Protein AF-A0A968LHN8-F1 (afdb_monomer)

Mean predicted aligned error: 7.87 Å

Nearest PDB structures (foldseek):
  7phh-assembly1_C  TM=2.586E-01  e=9.444E-01  Homo sapiens
  1l7c-assembly1_A  TM=2.523E-01  e=1.642E+00  Mus musculus

Structure (mmCIF, N/CA/C/O backbone):
data_AF-A0A968LHN8-F1
#
_entry.id   AF-A0A968LHN8-F1
#
loop_
_atom_site.group_PDB
_atom_site.id
_atom_site.type_symbol
_atom_site.label_atom_id
_atom_site.label_alt_id
_atom_site.label_comp_id
_atom_site.label_asym_id
_atom_site.label_entity_id
_atom_site.label_seq_id
_atom_site.pdbx_PDB_ins_code
_atom_site.Cartn_x
_atom_site.Cartn_y
_atom_site.Cartn_z
_atom_site.occupancy
_atom_site.B_iso_or_equiv
_atom_site.auth_seq_id
_atom_site.auth_comp_id
_atom_site.auth_asym_id
_atom_site.auth_atom_id
_atom_site.pdbx_PDB_model_num
ATOM 1 N N . MET A 1 1 ? 0.616 9.324 31.277 1.00 45.66 1 MET A N 1
ATOM 2 C CA . MET A 1 1 ? 0.055 9.510 29.913 1.00 45.66 1 MET A CA 1
ATOM 3 C C . MET A 1 1 ? 1.062 9.245 28.764 1.00 45.66 1 MET A C 1
ATOM 5 O O . MET A 1 1 ? 0.820 9.691 27.648 1.00 45.66 1 MET A O 1
ATOM 9 N N . VAL A 1 2 ? 2.155 8.483 28.969 1.00 52.84 2 VAL A N 1
ATOM 10 C CA . VAL A 1 2 ? 3.301 8.443 28.018 1.00 52.84 2 VAL A CA 1
ATOM 11 C C . VAL A 1 2 ? 3.608 7.044 27.441 1.00 52.84 2 VAL A C 1
ATOM 13 O O . VAL A 1 2 ? 4.090 6.939 26.318 1.00 52.84 2 VAL A O 1
ATOM 16 N N . THR A 1 3 ? 3.250 5.960 28.132 1.00 60.44 3 THR A N 1
ATOM 17 C CA . THR A 1 3 ? 3.883 4.637 27.945 1.00 60.44 3 THR A CA 1
ATOM 18 C C . THR A 1 3 ? 3.638 3.956 26.588 1.00 60.44 3 THR A C 1
ATOM 20 O O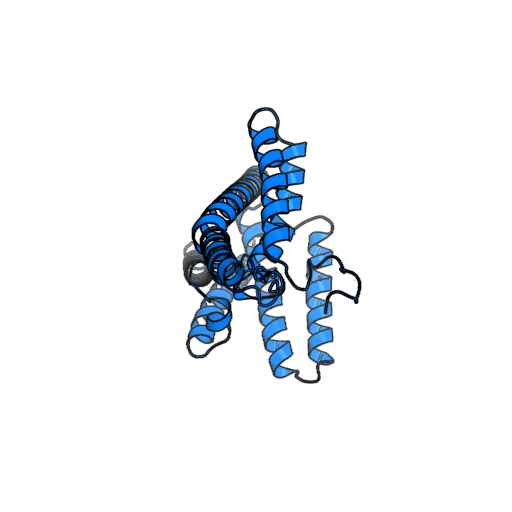 . THR A 1 3 ? 4.481 3.197 26.134 1.00 60.44 3 THR A O 1
ATOM 23 N N . GLY A 1 4 ? 2.531 4.250 25.894 1.00 78.81 4 GLY A N 1
ATOM 24 C CA . GLY A 1 4 ? 2.247 3.659 24.572 1.00 78.81 4 GLY A CA 1
ATOM 25 C C . GLY A 1 4 ? 2.732 4.484 23.375 1.00 78.81 4 GLY A C 1
ATOM 26 O O . GLY A 1 4 ? 2.971 3.929 22.309 1.00 78.81 4 GLY A O 1
ATOM 27 N N . LYS A 1 5 ? 2.889 5.808 23.521 1.00 87.44 5 LYS A N 1
ATOM 28 C CA . LYS A 1 5 ? 3.187 6.694 22.377 1.00 87.44 5 LYS A CA 1
ATOM 29 C C . LYS A 1 5 ? 4.600 6.485 21.844 1.00 87.44 5 LYS A C 1
ATOM 31 O O . LYS A 1 5 ? 4.790 6.484 20.635 1.00 87.44 5 LYS A O 1
ATOM 36 N N . LEU A 1 6 ? 5.567 6.283 22.739 1.00 92.00 6 LEU A N 1
ATOM 37 C CA . LEU A 1 6 ? 6.951 6.014 22.355 1.00 92.00 6 LEU A CA 1
ATOM 38 C C . LEU A 1 6 ? 7.060 4.730 21.523 1.00 92.00 6 LEU A C 1
ATOM 40 O O . LEU A 1 6 ? 7.703 4.740 20.482 1.00 92.00 6 LEU A O 1
ATOM 44 N N . LEU A 1 7 ? 6.378 3.661 21.946 1.00 94.12 7 LEU A N 1
ATOM 45 C CA . LEU A 1 7 ? 6.355 2.385 21.225 1.00 94.12 7 LEU A CA 1
ATOM 46 C C . LEU A 1 7 ? 5.739 2.524 19.829 1.00 94.12 7 LEU A C 1
ATOM 48 O O . LEU A 1 7 ? 6.271 1.972 18.871 1.00 94.12 7 LEU A O 1
ATOM 52 N N . VAL A 1 8 ? 4.660 3.306 19.700 1.00 93.38 8 VAL A N 1
ATOM 53 C CA . VAL A 1 8 ? 4.070 3.618 18.390 1.00 93.38 8 VAL A CA 1
ATOM 54 C C . VAL A 1 8 ? 5.078 4.345 17.504 1.00 93.38 8 VAL A C 1
ATOM 56 O O . VAL A 1 8 ? 5.306 3.917 16.379 1.00 93.38 8 VAL A O 1
ATOM 59 N N . TRP A 1 9 ? 5.713 5.411 17.999 1.00 94.19 9 TRP A N 1
ATOM 60 C CA . TRP A 1 9 ? 6.680 6.174 17.205 1.00 94.19 9 TRP A CA 1
ATOM 61 C C . TRP A 1 9 ? 7.903 5.356 16.809 1.00 94.19 9 TRP A C 1
ATOM 63 O O . TRP A 1 9 ? 8.334 5.443 15.664 1.00 94.19 9 TRP A O 1
ATOM 73 N N . LEU A 1 10 ? 8.428 4.535 17.717 1.00 95.12 10 LEU A N 1
ATOM 74 C CA . LEU A 1 10 ? 9.559 3.659 17.430 1.00 95.12 10 LEU A CA 1
ATOM 75 C C . LEU A 1 10 ? 9.195 2.622 16.361 1.00 95.12 10 LEU A C 1
ATOM 77 O O . LEU A 1 10 ? 9.934 2.448 15.396 1.00 95.12 10 LEU A O 1
ATOM 81 N N . GLY A 1 11 ? 8.030 1.983 16.493 1.00 94.62 11 GLY A N 1
ATOM 82 C CA . GLY A 1 11 ? 7.544 1.030 15.500 1.00 94.62 11 GLY A CA 1
ATOM 83 C C . GLY A 1 11 ? 7.296 1.671 14.133 1.00 94.62 11 GLY A C 1
ATOM 84 O O . GLY A 1 11 ? 7.717 1.124 13.117 1.00 94.62 11 GLY A O 1
ATOM 85 N N . LEU A 1 12 ? 6.689 2.863 14.097 1.00 93.62 12 LEU A N 1
ATOM 86 C CA . LEU A 1 12 ? 6.478 3.625 12.861 1.00 93.62 12 LEU A CA 1
ATOM 87 C C . LEU A 1 12 ? 7.791 4.090 12.226 1.00 93.62 12 LEU A C 1
ATOM 89 O O . LEU A 1 12 ? 7.891 4.092 11.004 1.00 93.62 12 LEU A O 1
ATOM 93 N N . LEU A 1 13 ? 8.792 4.467 13.026 1.00 95.25 13 LEU A N 1
ATOM 94 C CA . LEU A 1 13 ? 10.113 4.847 12.530 1.00 95.25 13 LEU A CA 1
ATOM 95 C C . LEU A 1 13 ? 10.797 3.660 11.851 1.00 95.25 13 LEU A C 1
ATOM 97 O O . LEU A 1 13 ? 11.232 3.786 10.710 1.00 95.25 13 LEU A O 1
ATOM 101 N N . VAL A 1 14 ? 10.850 2.503 12.522 1.00 94.12 14 VAL A N 1
ATOM 102 C CA . VAL A 1 14 ? 11.421 1.279 11.940 1.00 94.12 14 VAL A CA 1
ATOM 103 C C . VAL A 1 14 ? 10.671 0.907 10.664 1.00 94.12 14 VAL A C 1
ATOM 105 O O . VAL A 1 14 ? 11.296 0.686 9.630 1.00 94.12 14 VAL A O 1
ATOM 108 N N . TYR A 1 15 ? 9.337 0.907 10.702 1.00 89.81 15 TYR A N 1
ATOM 109 C CA . TYR A 1 15 ? 8.536 0.595 9.524 1.00 89.81 15 TYR A CA 1
ATOM 110 C C . TYR A 1 15 ? 8.769 1.585 8.380 1.00 89.81 15 TYR A C 1
ATOM 112 O O . TYR A 1 15 ? 8.924 1.168 7.237 1.00 89.81 15 TYR A O 1
ATOM 120 N N . GLY A 1 16 ? 8.841 2.884 8.674 1.00 89.81 16 GLY A N 1
ATOM 121 C CA . GLY A 1 16 ? 9.115 3.926 7.689 1.00 89.81 16 GLY A CA 1
ATOM 122 C C . GLY A 1 16 ? 10.481 3.753 7.032 1.00 89.81 16 GLY A C 1
ATOM 123 O O . GLY A 1 16 ? 10.567 3.784 5.809 1.00 89.81 16 GLY A O 1
ATOM 124 N N . ILE A 1 17 ? 11.525 3.485 7.824 1.00 90.81 17 ILE A N 1
ATOM 125 C CA . ILE A 1 17 ? 12.875 3.209 7.314 1.00 90.81 17 ILE A CA 1
ATOM 126 C C . ILE A 1 17 ? 12.840 2.003 6.376 1.00 90.81 17 ILE A C 1
ATOM 128 O O . ILE A 1 17 ? 13.225 2.129 5.221 1.00 90.81 17 ILE A O 1
ATOM 132 N N . PHE A 1 18 ? 12.322 0.860 6.828 1.00 88.56 18 PHE A N 1
ATOM 133 C CA . PHE A 1 18 ? 12.269 -0.349 6.002 1.00 88.56 18 PHE A CA 1
ATOM 134 C C . PHE A 1 18 ? 11.301 -0.224 4.819 1.00 88.56 18 PHE A C 1
ATOM 136 O O . PHE A 1 18 ? 11.504 -0.879 3.814 1.00 88.56 18 PHE A O 1
ATOM 143 N N . THR A 1 19 ? 10.267 0.611 4.870 1.00 82.62 19 THR A N 1
ATOM 144 C CA . THR A 1 19 ? 9.387 0.824 3.705 1.00 82.62 19 THR A CA 1
ATOM 145 C C . THR A 1 19 ? 10.085 1.639 2.619 1.00 82.62 19 THR A C 1
ATOM 147 O O . THR A 1 19 ? 9.855 1.411 1.436 1.00 82.62 19 THR A O 1
ATOM 150 N N . LEU A 1 20 ? 10.931 2.592 3.015 1.00 82.56 20 LEU A N 1
ATOM 151 C CA . LEU A 1 20 ? 11.621 3.503 2.101 1.00 82.56 20 LEU A CA 1
ATOM 152 C C . LEU A 1 20 ? 12.996 2.988 1.650 1.00 82.56 20 LEU A C 1
ATOM 154 O O . LEU A 1 20 ? 13.583 3.547 0.726 1.00 82.56 20 LEU A O 1
ATOM 158 N N . TRP A 1 21 ? 13.526 1.951 2.302 1.00 84.12 21 TRP A N 1
ATOM 159 C CA . TRP A 1 21 ? 14.843 1.401 1.994 1.00 84.12 21 TRP A CA 1
ATOM 160 C C . TRP A 1 21 ? 14.806 0.533 0.716 1.00 84.12 21 TRP A C 1
ATOM 162 O O . TRP A 1 21 ? 13.934 -0.334 0.605 1.00 84.12 21 TRP A O 1
ATOM 172 N N . PRO A 1 22 ? 15.749 0.702 -0.234 1.00 76.00 22 PRO A N 1
ATOM 173 C CA . PRO A 1 22 ? 15.851 -0.153 -1.424 1.00 76.00 22 PRO A CA 1
ATOM 174 C C . PRO A 1 22 ? 16.038 -1.638 -1.076 1.00 76.00 22 PRO A C 1
ATOM 176 O O . PRO A 1 22 ? 16.803 -1.968 -0.182 1.00 76.00 22 PRO A O 1
ATOM 179 N N . ASP A 1 23 ? 15.366 -2.560 -1.764 1.00 76.19 23 ASP A N 1
ATOM 180 C CA . ASP A 1 23 ? 15.468 -4.008 -1.483 1.00 76.19 23 ASP A CA 1
ATOM 181 C C . ASP A 1 23 ? 15.084 -4.413 -0.048 1.00 76.19 23 ASP A C 1
ATOM 183 O O . ASP A 1 23 ? 15.499 -5.455 0.471 1.00 76.19 23 ASP A O 1
ATOM 187 N N . SER A 1 24 ? 14.240 -3.616 0.610 1.00 81.62 24 SER A N 1
ATOM 188 C CA . SER A 1 24 ? 13.845 -3.854 1.998 1.00 81.62 24 SER A CA 1
ATOM 189 C C . SER A 1 24 ? 13.239 -5.223 2.261 1.00 81.62 24 SER A C 1
ATOM 191 O O . SER A 1 24 ? 13.384 -5.747 3.358 1.00 81.62 24 SER A O 1
ATOM 193 N N . SER A 1 25 ? 12.606 -5.837 1.269 1.00 78.88 25 SER A N 1
ATOM 194 C CA . SER A 1 25 ? 12.096 -7.204 1.375 1.00 78.88 25 SER A CA 1
ATOM 195 C C . SER A 1 25 ? 13.149 -8.244 1.715 1.00 78.88 25 SER A C 1
ATOM 197 O O . SER A 1 25 ? 12.891 -9.129 2.527 1.00 78.88 25 SER A O 1
ATOM 199 N N . VAL A 1 26 ? 14.344 -8.113 1.141 1.00 83.50 26 VAL A N 1
ATOM 200 C CA . VAL A 1 26 ? 15.483 -8.979 1.446 1.00 83.50 26 VAL A CA 1
ATOM 201 C C . VAL A 1 26 ? 16.012 -8.644 2.838 1.00 83.50 26 VAL A C 1
ATOM 203 O O . VAL A 1 26 ? 16.340 -9.538 3.620 1.00 83.50 26 VAL A O 1
ATOM 206 N N . LEU A 1 27 ? 16.038 -7.359 3.200 1.00 87.00 27 LEU A N 1
ATOM 207 C CA . LEU A 1 27 ? 16.471 -6.911 4.526 1.00 87.00 27 LEU A CA 1
ATOM 208 C C . LEU A 1 27 ? 15.541 -7.414 5.641 1.00 87.00 27 LEU A C 1
ATOM 210 O O . LEU A 1 27 ? 16.012 -7.884 6.668 1.00 87.00 27 LEU A O 1
ATOM 214 N N . GLN A 1 28 ? 14.226 -7.404 5.439 1.00 87.75 28 GLN A N 1
ATOM 215 C CA . GLN A 1 28 ? 13.248 -7.829 6.450 1.00 87.75 28 GLN A CA 1
ATOM 216 C C . GLN A 1 28 ? 13.383 -9.305 6.849 1.00 87.75 28 GLN A C 1
ATOM 218 O O . GLN A 1 28 ? 12.944 -9.682 7.933 1.00 87.75 28 GLN A O 1
ATOM 223 N N . VAL A 1 29 ? 13.999 -10.133 6.001 1.00 84.00 29 VAL A N 1
ATOM 224 C CA . VAL A 1 29 ? 14.181 -11.574 6.237 1.00 84.00 29 VAL A CA 1
ATOM 225 C C . VAL A 1 29 ? 15.642 -11.983 6.440 1.00 84.00 29 VAL A C 1
ATOM 227 O O . VAL A 1 29 ? 15.906 -13.150 6.726 1.00 84.00 29 VAL A O 1
ATOM 230 N N . SER A 1 30 ? 16.596 -11.056 6.316 1.00 87.88 30 SER A N 1
ATOM 231 C CA . SER A 1 30 ? 18.029 -11.346 6.446 1.00 87.88 30 SER A CA 1
ATOM 232 C C . SER A 1 30 ? 18.584 -10.932 7.806 1.00 87.88 30 SER A C 1
ATOM 234 O O . SER A 1 30 ? 18.177 -9.942 8.410 1.00 87.88 30 SER A O 1
ATOM 236 N N . PHE A 1 31 ? 19.546 -11.701 8.311 1.00 90.12 31 PHE A N 1
ATOM 237 C CA . PHE A 1 31 ? 20.280 -11.341 9.519 1.00 90.12 31 PHE A CA 1
ATOM 238 C C . PHE A 1 31 ? 21.310 -10.234 9.211 1.00 90.12 31 PHE A C 1
ATOM 2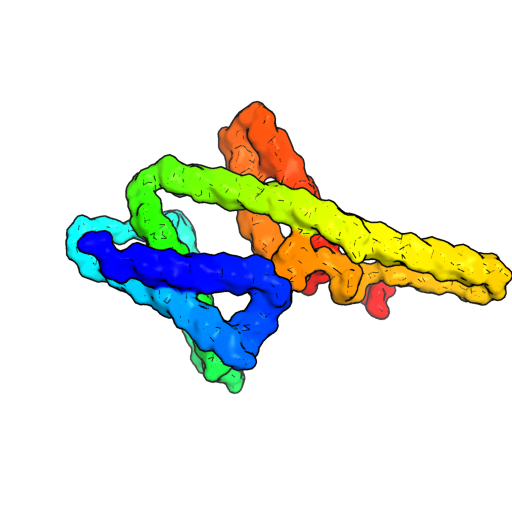40 O O . PHE A 1 31 ? 21.973 -10.316 8.177 1.00 90.12 31 PHE A O 1
ATOM 247 N N . PRO A 1 32 ? 21.494 -9.222 10.084 1.00 93.19 32 PRO A N 1
ATOM 248 C CA . PRO A 1 32 ? 20.823 -9.009 11.376 1.00 93.19 32 PRO A CA 1
ATOM 249 C C . PRO A 1 32 ? 19.518 -8.194 11.289 1.00 93.19 32 PRO A C 1
ATOM 251 O O . PRO A 1 32 ? 18.819 -8.036 12.289 1.00 93.19 32 PRO A O 1
ATOM 254 N N . TRP A 1 33 ? 19.183 -7.671 10.112 1.00 93.00 33 TRP A N 1
ATOM 255 C CA . TRP A 1 33 ? 18.098 -6.713 9.874 1.00 93.00 33 TRP A CA 1
ATOM 256 C C . TRP A 1 33 ? 16.708 -7.214 10.280 1.00 93.00 33 TRP A C 1
ATOM 258 O O . TRP A 1 33 ? 15.910 -6.438 10.810 1.00 93.00 33 TRP A O 1
ATOM 268 N N . VAL A 1 34 ? 16.453 -8.515 10.133 1.00 88.81 34 VAL A N 1
ATOM 269 C CA . VAL A 1 34 ? 15.230 -9.191 10.586 1.00 88.81 34 VAL A CA 1
ATOM 270 C C . VAL A 1 34 ? 14.928 -8.924 12.063 1.00 88.81 34 VAL A C 1
ATOM 272 O O . VAL A 1 34 ? 13.766 -8.756 12.424 1.00 88.81 34 VAL A O 1
ATOM 275 N N . LEU A 1 35 ? 15.950 -8.803 12.920 1.00 91.94 35 LEU A N 1
ATOM 276 C CA . LEU A 1 35 ? 15.760 -8.519 14.346 1.00 91.94 35 LEU A CA 1
ATOM 277 C C . LEU A 1 35 ? 15.249 -7.095 14.571 1.00 91.94 35 LEU A C 1
ATOM 279 O O . LEU A 1 35 ? 14.357 -6.883 15.389 1.00 91.94 35 LEU A O 1
ATOM 283 N N . ILE A 1 36 ? 15.785 -6.122 13.828 1.00 94.44 36 ILE A N 1
ATOM 284 C CA . ILE A 1 36 ? 15.364 -4.717 13.916 1.00 94.44 36 ILE A CA 1
ATOM 285 C C . ILE A 1 36 ? 13.926 -4.585 13.416 1.00 94.44 36 ILE A C 1
ATOM 287 O O . ILE A 1 36 ? 13.092 -3.966 14.078 1.00 94.44 36 ILE A O 1
ATOM 291 N N . TRP A 1 37 ? 13.622 -5.218 12.283 1.00 90.88 37 TRP A N 1
ATOM 292 C CA . TRP A 1 37 ? 12.280 -5.255 11.714 1.00 90.88 37 TRP A CA 1
ATOM 293 C C . TRP A 1 37 ? 11.254 -5.857 12.686 1.00 90.88 37 TRP A C 1
ATOM 295 O O . TRP A 1 37 ? 10.243 -5.224 13.004 1.00 90.88 37 TRP A O 1
ATOM 305 N N . GLN A 1 38 ? 11.546 -7.042 13.231 1.00 89.88 38 GLN A N 1
ATOM 306 C CA . GLN A 1 38 ? 10.682 -7.708 14.207 1.00 89.88 38 GLN A CA 1
ATOM 307 C C . GLN A 1 38 ? 10.533 -6.892 15.494 1.00 89.88 38 GLN A C 1
ATOM 309 O O . GLN A 1 38 ? 9.431 -6.821 16.034 1.00 89.88 38 GLN A O 1
ATOM 314 N N . ALA A 1 39 ? 11.593 -6.229 15.966 1.00 93.31 39 ALA A N 1
ATOM 315 C CA . ALA A 1 39 ? 11.529 -5.356 17.136 1.00 93.31 39 ALA A CA 1
ATOM 316 C C . ALA A 1 39 ? 10.606 -4.149 16.904 1.00 93.31 39 ALA A C 1
ATOM 318 O O . ALA A 1 39 ? 9.789 -3.825 17.769 1.00 93.31 39 ALA A O 1
ATOM 319 N N . GLY A 1 40 ? 10.681 -3.513 15.731 1.00 93.75 40 GLY A N 1
ATOM 320 C CA . GLY A 1 40 ? 9.768 -2.432 15.352 1.00 93.75 40 GLY A CA 1
ATOM 321 C C . GLY A 1 40 ? 8.311 -2.891 15.334 1.00 93.75 40 GLY A C 1
ATOM 322 O O . GLY A 1 40 ? 7.443 -2.243 15.925 1.00 93.75 40 GLY A O 1
ATOM 323 N N . MET A 1 41 ? 8.049 -4.054 14.736 1.00 91.00 41 MET A N 1
ATOM 324 C CA . MET A 1 41 ? 6.708 -4.635 14.697 1.00 91.00 41 MET A CA 1
ATOM 325 C C . MET A 1 41 ? 6.193 -5.005 16.094 1.00 91.00 41 MET A C 1
ATOM 327 O O . MET A 1 41 ? 5.049 -4.710 16.448 1.00 91.00 41 MET A O 1
ATOM 331 N N . LEU A 1 42 ? 7.056 -5.587 16.926 1.00 92.75 42 LEU A N 1
ATOM 332 C CA . LEU A 1 42 ? 6.747 -5.933 18.308 1.00 92.75 42 LEU A CA 1
ATOM 333 C C . LEU A 1 42 ? 6.389 -4.690 19.132 1.00 92.75 42 LEU A C 1
ATOM 335 O O . LEU A 1 42 ? 5.456 -4.746 19.930 1.00 92.75 42 LEU A O 1
ATOM 339 N N . CYS A 1 43 ? 7.049 -3.550 18.903 1.00 94.69 43 CYS A N 1
ATOM 340 C CA . CYS A 1 43 ? 6.684 -2.289 19.553 1.00 94.69 43 CYS A CA 1
ATOM 341 C C . CYS A 1 43 ? 5.236 -1.887 19.242 1.00 94.69 43 CYS A C 1
ATOM 343 O O . CYS A 1 43 ? 4.500 -1.501 20.154 1.00 94.69 43 CYS A O 1
ATOM 345 N N . LEU A 1 44 ? 4.798 -2.025 17.986 1.00 93.50 44 LEU A N 1
ATOM 346 C CA . LEU A 1 44 ? 3.415 -1.735 17.599 1.00 93.50 44 LEU A CA 1
ATOM 347 C C . LEU A 1 44 ? 2.431 -2.722 18.237 1.00 93.50 44 LEU A C 1
ATOM 349 O O . LEU A 1 44 ? 1.393 -2.305 18.751 1.00 93.50 44 LEU A O 1
ATOM 353 N N . VAL A 1 45 ? 2.765 -4.013 18.265 1.00 92.44 45 VAL A N 1
ATOM 354 C CA . VAL A 1 45 ? 1.931 -5.045 18.903 1.00 92.44 45 VAL A CA 1
ATOM 355 C C . VAL A 1 45 ? 1.788 -4.788 20.404 1.00 92.44 45 VAL A C 1
ATOM 357 O O . VAL A 1 45 ? 0.670 -4.767 20.917 1.00 92.44 45 VAL A O 1
ATOM 360 N N . ILE A 1 46 ? 2.888 -4.516 21.112 1.00 92.81 46 ILE A N 1
ATOM 361 C CA . ILE A 1 46 ? 2.856 -4.186 22.543 1.00 92.81 46 ILE A CA 1
ATOM 362 C C . ILE A 1 46 ? 2.032 -2.916 22.769 1.00 92.81 46 ILE A C 1
ATOM 364 O O . ILE A 1 46 ? 1.194 -2.882 23.668 1.00 92.81 46 ILE A O 1
ATOM 368 N N . ALA A 1 47 ? 2.201 -1.883 21.939 1.00 92.56 47 ALA A N 1
ATOM 369 C CA . ALA A 1 47 ? 1.393 -0.670 22.035 1.00 92.56 47 ALA A CA 1
ATOM 370 C C . ALA A 1 47 ? -0.109 -0.951 21.854 1.00 92.56 47 ALA A C 1
ATOM 372 O O . ALA A 1 47 ? -0.928 -0.369 22.569 1.00 92.56 47 ALA A O 1
ATOM 373 N N . ALA A 1 48 ? -0.474 -1.852 20.939 1.00 90.62 48 ALA A N 1
ATOM 374 C CA . ALA A 1 48 ? -1.852 -2.281 20.718 1.00 90.62 48 ALA A CA 1
ATOM 375 C C . ALA A 1 48 ? -2.435 -2.992 21.943 1.00 90.62 48 ALA A C 1
ATOM 377 O O . ALA A 1 48 ? -3.508 -2.609 22.410 1.00 90.62 48 ALA A O 1
ATOM 378 N N . VAL A 1 49 ? -1.704 -3.957 22.508 1.00 89.44 49 VAL A N 1
ATOM 379 C CA . VAL A 1 49 ? -2.118 -4.688 23.716 1.00 89.44 49 VAL A CA 1
ATOM 380 C C . VAL A 1 49 ? -2.262 -3.736 24.902 1.00 89.44 49 VAL A C 1
ATOM 382 O O . VAL A 1 49 ? -3.296 -3.727 25.567 1.00 89.44 49 VAL A O 1
ATOM 385 N N . LEU A 1 50 ? -1.280 -2.858 25.123 1.00 89.88 50 LEU A N 1
ATOM 386 C CA . LEU A 1 50 ? -1.332 -1.861 26.194 1.00 89.88 50 LEU A CA 1
ATOM 387 C C . LEU A 1 50 ? -2.492 -0.878 26.026 1.00 89.88 50 LEU A C 1
ATOM 389 O O . LEU A 1 50 ? -3.020 -0.403 27.026 1.00 89.88 50 LEU A O 1
ATOM 393 N N . ASN A 1 51 ? -2.874 -0.534 24.795 1.00 86.50 51 ASN A N 1
ATOM 394 C CA . ASN A 1 51 ? -4.041 0.310 24.547 1.00 86.50 51 ASN A CA 1
ATOM 395 C C . ASN A 1 51 ? -5.351 -0.455 24.786 1.00 86.50 51 ASN A C 1
ATOM 397 O O . ASN A 1 51 ? -6.268 0.123 25.362 1.00 86.50 51 ASN A O 1
ATOM 401 N N . ALA A 1 52 ? -5.422 -1.735 24.410 1.00 85.31 52 ALA A N 1
ATOM 402 C CA . ALA A 1 52 ? -6.591 -2.587 24.631 1.00 85.31 52 ALA A CA 1
ATOM 403 C C . ALA A 1 52 ? -6.827 -2.911 26.118 1.00 85.31 52 ALA A C 1
ATOM 405 O O . ALA A 1 52 ? -7.968 -3.042 26.546 1.00 85.31 52 ALA A O 1
ATOM 406 N N . TRP A 1 53 ? -5.766 -2.999 26.923 1.00 85.62 53 TRP A N 1
ATOM 407 C CA . TRP A 1 53 ? -5.852 -3.240 28.370 1.00 85.62 53 TRP A CA 1
ATOM 408 C C . TRP A 1 53 ? -6.214 -2.003 29.201 1.00 85.62 53 TRP A C 1
ATOM 410 O O . TRP A 1 53 ? -6.374 -2.103 30.418 1.00 85.62 53 TRP A O 1
ATOM 420 N N . ARG A 1 54 ? -6.353 -0.819 28.589 1.00 83.94 54 ARG A N 1
ATOM 421 C CA . ARG A 1 54 ? -6.763 0.382 29.326 1.00 83.94 54 ARG A CA 1
ATOM 422 C C . ARG A 1 54 ? -8.235 0.302 29.697 1.00 83.94 54 ARG A C 1
ATOM 424 O O . ARG A 1 54 ? -9.115 0.539 28.874 1.00 83.94 54 ARG A O 1
ATOM 431 N N . VAL A 1 55 ? -8.474 0.046 30.978 1.00 75.44 55 VAL A N 1
ATOM 432 C CA . VAL A 1 55 ? -9.804 0.095 31.586 1.00 75.44 55 VAL A CA 1
ATOM 433 C C . VAL A 1 55 ? -10.456 1.454 31.300 1.00 75.44 55 VAL A C 1
ATOM 435 O O . VAL A 1 55 ? -9.851 2.503 31.518 1.00 75.44 55 VAL A O 1
ATOM 438 N N . GLY A 1 56 ? -11.689 1.425 30.789 1.00 78.81 56 GLY A N 1
ATOM 439 C CA . GLY A 1 56 ? -12.502 2.617 30.520 1.00 78.81 56 GLY A CA 1
ATOM 440 C C . GLY A 1 56 ? -12.386 3.209 29.111 1.00 78.81 56 GLY A C 1
ATOM 441 O O . GLY A 1 56 ? -13.099 4.163 28.813 1.00 78.81 56 GLY A O 1
ATOM 442 N N . GLN A 1 57 ? -11.539 2.666 28.229 1.00 81.75 57 GLN A N 1
ATOM 443 C CA . GLN A 1 57 ? -11.519 3.055 26.813 1.00 81.75 57 GLN A CA 1
ATOM 444 C C . GLN A 1 57 ? -12.356 2.075 25.974 1.00 81.75 57 GLN A C 1
ATOM 446 O O . GLN A 1 57 ? -12.168 0.864 26.098 1.00 81.75 57 GLN A O 1
ATOM 451 N N . PRO A 1 58 ? -13.273 2.557 25.115 1.00 86.69 58 PRO A N 1
ATOM 452 C CA . PRO A 1 58 ? -14.012 1.681 24.214 1.00 86.69 58 PRO A CA 1
ATOM 453 C C . PRO A 1 58 ? -13.075 1.064 23.169 1.00 86.69 58 PRO A C 1
ATOM 455 O O . PRO A 1 58 ? -12.238 1.755 22.586 1.00 86.69 58 PRO A O 1
ATOM 458 N N . PHE A 1 59 ? -13.248 -0.233 22.907 1.00 89.88 59 PHE A N 1
ATOM 459 C CA . PHE A 1 59 ? -12.546 -0.929 21.831 1.00 89.88 59 PHE A CA 1
ATOM 460 C C . PHE A 1 59 ? -13.332 -0.811 20.523 1.00 89.88 59 PHE A C 1
ATOM 462 O O . PHE A 1 59 ? -14.459 -1.302 20.403 1.00 89.88 59 PHE A O 1
ATOM 469 N N . TYR A 1 60 ? -12.727 -0.176 19.526 1.00 90.94 60 TYR A N 1
ATOM 470 C CA . TYR A 1 60 ? -13.317 0.024 18.210 1.00 90.94 60 TYR A CA 1
ATOM 471 C C . TYR A 1 60 ? -12.940 -1.119 17.270 1.00 90.94 60 TYR A C 1
ATOM 473 O O . TYR A 1 60 ? -11.764 -1.376 17.004 1.00 90.94 60 TYR A O 1
ATOM 481 N N . ARG A 1 61 ? -13.968 -1.779 16.738 1.00 92.12 61 ARG A N 1
ATOM 482 C CA . ARG A 1 61 ? -13.847 -2.815 15.707 1.00 92.12 61 ARG A CA 1
ATOM 483 C C . ARG A 1 61 ? -13.539 -2.206 14.335 1.00 92.12 61 ARG A C 1
ATOM 485 O O . ARG A 1 61 ? -13.791 -1.013 14.117 1.00 92.12 61 ARG A O 1
ATOM 492 N N . LEU A 1 62 ? -13.009 -3.015 13.413 1.00 90.00 62 LEU A N 1
ATOM 493 C CA . LEU A 1 62 ? -12.742 -2.577 12.036 1.00 90.00 62 LEU A CA 1
ATOM 494 C C . LEU A 1 62 ? -14.052 -2.252 11.301 1.00 90.00 62 LEU A C 1
ATOM 496 O O . LEU A 1 62 ? -14.115 -1.253 10.587 1.00 90.00 62 LEU A O 1
ATOM 500 N N . GLY A 1 63 ? -15.112 -3.019 11.572 1.00 88.19 63 GLY A N 1
ATOM 501 C CA . GLY A 1 63 ? -16.460 -2.825 11.049 1.00 88.19 63 GLY A CA 1
ATOM 502 C C . GLY A 1 63 ? -16.774 -3.685 9.821 1.00 88.19 63 GLY A C 1
ATOM 503 O O . GLY A 1 63 ? -15.892 -4.094 9.067 1.00 88.19 63 GLY A O 1
ATOM 504 N N . GLY A 1 64 ? -18.069 -3.946 9.605 1.00 85.75 64 GLY A N 1
ATOM 505 C CA . GLY A 1 64 ? -18.564 -4.717 8.460 1.00 85.75 64 GLY A CA 1
ATOM 506 C C . GLY A 1 64 ? -17.974 -6.130 8.387 1.00 85.75 64 GLY A C 1
ATOM 507 O O . GLY A 1 64 ? -17.853 -6.817 9.398 1.00 85.75 64 GLY A O 1
ATOM 508 N N . LEU A 1 65 ? -17.590 -6.556 7.180 1.00 91.19 65 LEU A N 1
ATOM 509 C CA . LEU A 1 65 ? -16.930 -7.847 6.948 1.00 91.19 65 LEU A CA 1
ATOM 510 C C . LEU A 1 65 ? -15.434 -7.834 7.302 1.00 91.19 65 LEU A C 1
ATOM 512 O O . LEU A 1 65 ? -14.814 -8.891 7.298 1.00 91.19 65 LEU A O 1
ATOM 516 N N . ALA A 1 66 ? -14.839 -6.681 7.630 1.00 90.62 66 ALA A N 1
ATOM 517 C CA . ALA A 1 66 ? -13.397 -6.589 7.858 1.00 90.62 66 ALA A CA 1
ATOM 518 C C . ALA A 1 66 ? -12.947 -7.358 9.110 1.00 90.62 66 ALA A C 1
ATOM 520 O O . ALA A 1 66 ? -11.905 -8.005 9.076 1.00 90.62 66 ALA A O 1
ATOM 521 N N . ASP A 1 67 ? -13.742 -7.348 10.188 1.00 94.19 67 ASP A N 1
ATOM 522 C CA . ASP A 1 67 ? -13.448 -8.148 11.387 1.00 94.19 67 ASP A CA 1
ATOM 523 C C . ASP A 1 67 ? -13.522 -9.657 11.090 1.00 94.19 67 ASP A C 1
ATOM 525 O O . ASP A 1 67 ? -12.701 -10.433 11.579 1.00 94.19 67 ASP A O 1
ATOM 529 N N . VAL A 1 68 ? -14.473 -10.075 10.245 1.00 94.12 68 VAL A N 1
ATOM 530 C CA . VAL A 1 68 ? -14.612 -11.476 9.813 1.00 94.12 68 VAL A CA 1
ATOM 531 C C . VAL A 1 68 ? -13.430 -11.876 8.936 1.00 94.12 68 VAL A C 1
ATOM 533 O O . VAL A 1 68 ? -12.812 -12.905 9.187 1.00 94.12 68 VAL A O 1
ATOM 536 N N . SER A 1 69 ? -13.062 -11.049 7.957 1.00 93.44 69 SER A N 1
ATOM 537 C CA . SER A 1 69 ? -11.892 -11.282 7.108 1.00 93.44 69 SER A CA 1
ATOM 538 C C . SER A 1 69 ? -10.605 -11.351 7.925 1.00 93.44 69 SER A C 1
ATOM 540 O O . SER A 1 69 ? -9.780 -12.228 7.675 1.00 93.44 69 SER A O 1
ATOM 542 N N . ALA A 1 70 ? -10.440 -10.485 8.931 1.00 94.50 70 ALA A N 1
ATOM 543 C CA . ALA A 1 70 ? -9.307 -10.535 9.847 1.00 94.50 70 ALA A CA 1
ATOM 544 C C . ALA A 1 70 ? -9.271 -11.871 10.602 1.00 94.50 70 ALA A C 1
ATOM 546 O O . ALA A 1 70 ? -8.254 -12.560 10.566 1.00 94.50 70 ALA A O 1
ATOM 547 N N . LEU A 1 71 ? -10.387 -12.288 11.211 1.00 94.56 71 LEU A N 1
ATOM 548 C CA . LEU A 1 71 ? -10.469 -13.566 11.921 1.00 94.56 71 LEU A CA 1
ATOM 549 C C . LEU A 1 71 ? -10.178 -14.761 11.004 1.00 94.56 71 LEU A C 1
ATOM 551 O O . LEU A 1 71 ? -9.358 -15.608 11.348 1.00 94.56 71 LEU A O 1
ATOM 555 N N . LEU A 1 72 ? -10.807 -14.817 9.828 1.00 95.75 72 LEU A N 1
ATOM 556 C CA . LEU A 1 72 ? -10.586 -15.884 8.849 1.00 95.75 72 LEU A CA 1
ATOM 557 C C . LEU A 1 72 ? -9.130 -15.931 8.386 1.00 95.75 72 LEU A C 1
ATOM 559 O O . LEU A 1 72 ? -8.576 -17.015 8.250 1.00 95.75 72 LEU A O 1
ATOM 563 N N . THR A 1 73 ? -8.491 -14.774 8.207 1.00 93.94 73 THR A N 1
ATOM 564 C CA . THR A 1 73 ? -7.070 -14.679 7.847 1.00 93.94 73 THR A CA 1
ATOM 565 C C . THR A 1 73 ? -6.176 -15.255 8.946 1.00 93.94 73 THR A C 1
ATOM 567 O O . THR A 1 73 ? -5.257 -16.021 8.657 1.00 93.94 73 THR A O 1
ATOM 570 N N . LEU A 1 74 ? -6.462 -14.944 10.216 1.00 94.88 74 LEU A N 1
ATOM 571 C CA . LEU A 1 74 ? -5.719 -15.488 11.357 1.00 94.88 74 LEU A CA 1
ATOM 572 C C . LEU A 1 74 ? -5.890 -17.010 11.470 1.00 94.88 74 LEU A C 1
ATOM 574 O O . LEU A 1 74 ? -4.902 -17.723 11.649 1.00 94.88 74 LEU A O 1
ATOM 578 N N . VAL A 1 75 ? -7.124 -17.506 11.323 1.00 96.31 75 VAL A N 1
ATOM 579 C CA . VAL A 1 75 ? -7.441 -18.944 11.357 1.00 96.31 75 VAL A CA 1
ATOM 580 C C . VAL A 1 75 ? -6.780 -19.673 10.189 1.00 96.31 75 VAL A C 1
ATOM 582 O O . VAL A 1 75 ? -6.133 -20.695 10.399 1.00 96.31 75 VAL A O 1
ATOM 585 N N . ALA A 1 76 ? -6.883 -19.137 8.972 1.00 95.50 76 ALA A N 1
ATOM 586 C CA . ALA A 1 76 ? -6.248 -19.713 7.792 1.00 95.50 76 ALA A CA 1
ATOM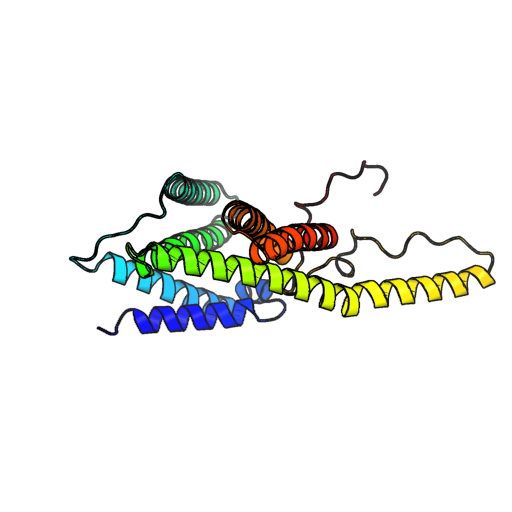 587 C C . ALA A 1 76 ? -4.727 -19.801 7.964 1.00 95.50 76 ALA A C 1
ATOM 589 O O . ALA A 1 76 ? -4.144 -20.836 7.658 1.00 95.50 76 ALA A O 1
ATOM 590 N N . ALA A 1 77 ? -4.091 -18.765 8.518 1.00 94.75 77 ALA A N 1
ATOM 591 C CA . ALA A 1 77 ? -2.663 -18.793 8.813 1.00 94.75 77 ALA A CA 1
ATOM 592 C C . ALA A 1 77 ? -2.302 -19.824 9.892 1.00 94.75 77 ALA A C 1
ATOM 594 O O . ALA A 1 77 ? -1.331 -20.551 9.712 1.00 94.75 77 ALA A O 1
ATOM 595 N N . ALA A 1 78 ? -3.094 -19.952 10.963 1.00 95.38 78 ALA A N 1
ATOM 596 C CA . ALA A 1 78 ? -2.878 -20.979 11.987 1.00 95.38 78 ALA A CA 1
ATOM 597 C C . ALA A 1 78 ? -2.937 -22.394 11.400 1.00 95.38 78 ALA A C 1
ATOM 599 O O . ALA A 1 78 ? -2.050 -23.212 11.648 1.00 95.38 78 ALA A O 1
ATOM 600 N N . LEU A 1 79 ? -3.971 -22.670 10.599 1.00 95.88 79 LEU A N 1
ATOM 601 C CA . LEU A 1 79 ? -4.143 -23.958 9.933 1.00 95.88 79 LEU A CA 1
ATOM 602 C C . LEU A 1 79 ? -2.998 -24.207 8.947 1.00 95.88 79 LEU A C 1
ATOM 604 O O . LEU A 1 79 ? -2.374 -25.263 8.992 1.00 95.88 79 LEU A O 1
ATOM 608 N N . ALA A 1 80 ? -2.659 -23.219 8.115 1.00 94.56 80 ALA A N 1
ATOM 609 C CA . ALA A 1 80 ? -1.548 -23.323 7.175 1.00 94.56 80 ALA A CA 1
ATOM 610 C C . ALA A 1 80 ? -0.220 -23.621 7.884 1.00 94.56 80 ALA A C 1
ATOM 612 O O . ALA A 1 80 ? 0.556 -24.433 7.390 1.00 94.56 80 ALA A O 1
ATOM 613 N N . THR A 1 81 ? 0.027 -23.028 9.055 1.00 95.69 81 THR A N 1
ATOM 614 C CA . THR A 1 81 ? 1.203 -23.335 9.877 1.00 95.69 81 THR A CA 1
ATOM 615 C C . THR A 1 81 ? 1.167 -24.743 10.453 1.00 95.69 81 THR A C 1
ATOM 617 O O . THR A 1 81 ? 2.178 -25.438 10.374 1.00 95.69 81 THR A O 1
ATOM 620 N N . GLY A 1 82 ? 0.025 -25.193 10.978 1.00 95.50 82 GLY A N 1
ATOM 621 C CA . GLY A 1 82 ? -0.122 -26.537 11.545 1.00 95.50 82 GLY A CA 1
ATOM 622 C C . GLY A 1 82 ? 0.042 -27.665 10.521 1.00 95.50 82 GLY A C 1
ATOM 623 O O . GLY A 1 82 ? 0.555 -28.726 10.863 1.00 95.50 82 GLY A O 1
ATOM 624 N N . PHE A 1 83 ? -0.346 -27.425 9.266 1.00 96.56 83 PHE A N 1
ATOM 625 C CA . PHE A 1 83 ? -0.249 -28.400 8.172 1.00 96.56 83 PHE A CA 1
ATOM 626 C C . PHE A 1 83 ? 0.956 -28.178 7.242 1.00 96.56 83 PHE A C 1
ATOM 628 O O . PHE A 1 83 ? 1.091 -28.873 6.234 1.00 96.56 83 PHE A O 1
ATOM 635 N N . SER A 1 84 ? 1.835 -27.217 7.539 1.00 96.06 84 SER A N 1
ATOM 636 C CA . SER A 1 84 ? 2.986 -26.928 6.681 1.00 96.06 84 SER A CA 1
ATOM 637 C C . SER A 1 84 ? 4.066 -28.012 6.800 1.00 96.06 84 SER A C 1
ATOM 639 O O . SER A 1 84 ? 4.432 -28.374 7.918 1.00 96.06 84 SER A O 1
ATOM 641 N N . PRO A 1 85 ? 4.694 -28.437 5.684 1.00 95.50 85 PRO A N 1
ATOM 642 C CA . PRO A 1 85 ? 5.924 -29.235 5.720 1.00 95.50 85 PRO A CA 1
ATOM 643 C C . PRO A 1 85 ? 7.094 -28.523 6.421 1.00 95.50 85 PRO A C 1
ATOM 645 O O . PRO A 1 85 ? 8.041 -29.170 6.861 1.00 95.50 85 PRO A O 1
ATOM 648 N N . PHE A 1 86 ? 7.032 -27.190 6.534 1.00 94.38 86 PHE A N 1
ATOM 649 C CA . PHE A 1 86 ? 8.063 -26.344 7.136 1.00 94.38 86 PHE A CA 1
ATOM 650 C C . PHE A 1 86 ? 7.459 -25.459 8.241 1.00 94.38 86 PHE A C 1
ATOM 652 O O . PHE A 1 86 ? 7.347 -24.237 8.074 1.00 94.38 86 PHE A O 1
ATOM 659 N N . PRO A 1 87 ? 7.067 -26.043 9.389 1.00 89.31 87 PRO A N 1
ATOM 660 C CA . PRO A 1 87 ? 6.270 -25.359 10.408 1.00 89.31 87 PRO A CA 1
ATOM 661 C C . PRO A 1 87 ? 6.984 -24.143 11.002 1.00 89.31 87 PRO A C 1
ATOM 663 O O . PRO A 1 87 ? 6.350 -23.122 11.240 1.00 89.31 87 PRO A O 1
ATOM 666 N N . HIS A 1 88 ? 8.308 -24.196 11.171 1.00 88.12 88 HIS A N 1
ATOM 667 C CA . HIS A 1 88 ? 9.080 -23.066 11.695 1.00 88.12 88 HIS A CA 1
ATOM 668 C C . HIS A 1 88 ? 9.070 -21.852 10.755 1.00 88.12 88 HIS A C 1
ATOM 670 O O . HIS A 1 88 ? 8.871 -20.725 11.208 1.00 88.12 88 HIS A O 1
ATOM 676 N N . HIS A 1 89 ? 9.224 -22.069 9.444 1.00 87.19 89 HIS A N 1
ATOM 677 C CA . HIS A 1 89 ? 9.134 -20.990 8.458 1.00 87.19 89 HIS A CA 1
ATOM 678 C C . HIS A 1 89 ? 7.707 -20.450 8.364 1.00 87.19 89 HIS A C 1
ATOM 680 O O . HIS A 1 89 ? 7.503 -19.236 8.362 1.00 87.19 89 HIS A O 1
ATOM 686 N N . SER A 1 90 ? 6.715 -21.344 8.340 1.00 91.25 90 SER A N 1
ATOM 687 C CA . SER A 1 90 ? 5.308 -20.949 8.286 1.00 91.25 90 SER A CA 1
ATOM 688 C C . SER A 1 90 ? 4.887 -20.146 9.518 1.00 91.25 90 SER A C 1
ATOM 690 O O . SER A 1 90 ? 4.230 -19.118 9.372 1.00 91.25 90 SER A O 1
ATOM 692 N N . LEU A 1 91 ? 5.343 -20.538 10.712 1.00 90.50 91 LEU A N 1
ATOM 693 C CA . LEU A 1 91 ? 5.094 -19.808 11.952 1.00 90.50 91 LEU A CA 1
ATOM 694 C C . LEU A 1 91 ? 5.648 -18.382 11.883 1.00 90.50 91 LEU A C 1
ATOM 696 O O . LEU A 1 91 ? 4.964 -17.443 12.281 1.00 90.50 91 LEU A O 1
ATOM 700 N N . GLY A 1 92 ? 6.852 -18.203 11.333 1.00 86.88 92 GLY A N 1
ATOM 701 C CA . GLY A 1 92 ? 7.431 -16.878 11.113 1.00 86.88 92 GLY A CA 1
ATOM 702 C C . GLY A 1 92 ? 6.522 -15.978 10.269 1.00 86.88 92 GLY A C 1
ATOM 703 O O . GLY A 1 92 ? 6.251 -14.841 10.660 1.00 86.88 92 GLY A O 1
ATOM 704 N N . TYR A 1 93 ? 5.992 -16.492 9.155 1.00 86.62 93 TYR A N 1
ATOM 705 C CA . TYR A 1 93 ? 5.047 -15.755 8.306 1.00 86.62 93 TYR A CA 1
ATOM 706 C C . TYR A 1 93 ? 3.695 -15.512 8.987 1.00 86.62 93 TYR A C 1
ATOM 708 O O . TYR A 1 93 ? 3.147 -14.413 8.877 1.00 86.62 93 TYR A O 1
ATOM 716 N N . ALA A 1 94 ? 3.170 -16.493 9.725 1.00 91.44 94 ALA A N 1
ATOM 717 C CA . ALA A 1 94 ? 1.926 -16.345 10.471 1.00 91.44 94 ALA A CA 1
ATOM 718 C C . ALA A 1 94 ? 2.042 -15.247 11.536 1.00 91.44 94 ALA A C 1
ATOM 720 O O . ALA A 1 94 ? 1.185 -14.370 11.593 1.00 91.44 94 ALA A O 1
ATOM 721 N N . ILE A 1 95 ? 3.135 -15.216 12.307 1.00 89.12 95 ILE A N 1
ATOM 722 C CA . ILE A 1 95 ? 3.394 -14.166 13.304 1.00 89.12 95 ILE A CA 1
ATOM 723 C C . ILE A 1 95 ? 3.425 -12.780 12.646 1.00 89.12 95 ILE A C 1
ATOM 725 O O . ILE A 1 95 ? 2.828 -11.842 13.176 1.00 89.12 95 ILE A O 1
ATOM 729 N N . HIS A 1 96 ? 4.061 -12.642 11.478 1.00 87.12 96 HIS A N 1
AT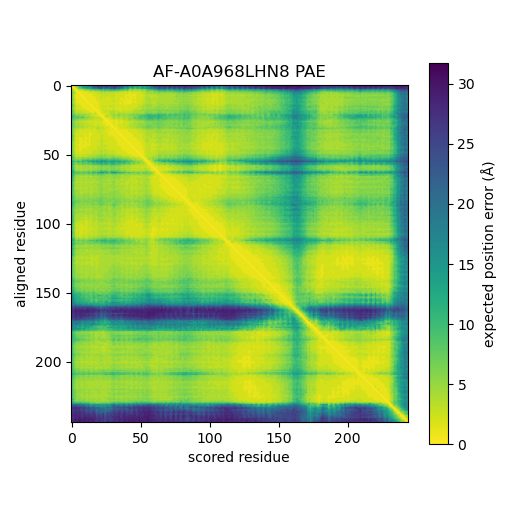OM 730 C CA . HIS A 1 96 ? 4.062 -11.376 10.738 1.00 87.12 96 HIS A CA 1
ATOM 731 C C . HIS A 1 96 ? 2.649 -10.952 10.328 1.00 87.12 96 HIS A C 1
ATOM 733 O O . HIS A 1 96 ? 2.255 -9.808 10.559 1.00 87.12 96 HIS A O 1
ATOM 739 N N . LEU A 1 97 ? 1.867 -11.870 9.756 1.00 91.06 97 LEU A N 1
ATOM 740 C CA . LEU A 1 97 ? 0.489 -11.602 9.346 1.00 91.06 97 LEU A CA 1
ATOM 741 C C . LEU A 1 97 ? -0.394 -11.211 10.537 1.00 91.06 97 LEU A C 1
ATOM 743 O O . LEU A 1 97 ? -1.174 -10.263 10.459 1.00 91.06 97 LEU A O 1
ATOM 747 N N . TRP A 1 98 ? -0.243 -11.911 11.658 1.00 92.06 98 TRP A N 1
ATOM 748 C CA . TRP A 1 98 ? -0.975 -11.637 12.890 1.00 92.06 98 TRP A CA 1
ATOM 749 C C . TRP A 1 98 ? -0.617 -10.268 13.455 1.00 92.06 98 TRP A C 1
ATOM 751 O O . TRP A 1 98 ? -1.505 -9.501 13.833 1.00 92.06 98 TRP A O 1
ATOM 761 N N . GLY A 1 99 ? 0.671 -9.924 13.440 1.00 91.50 99 GLY A N 1
ATOM 762 C CA . GLY A 1 99 ? 1.136 -8.586 13.767 1.00 91.50 99 GLY A CA 1
ATOM 763 C C . GLY A 1 99 ? 0.424 -7.527 12.925 1.00 91.50 99 GLY A C 1
ATOM 764 O O . GLY A 1 99 ? -0.071 -6.547 13.479 1.00 91.50 99 GLY A O 1
ATOM 765 N N . TRP A 1 100 ? 0.328 -7.720 11.604 1.00 90.38 100 TRP A N 1
ATOM 766 C CA . TRP A 1 100 ? -0.334 -6.760 10.714 1.00 90.38 100 TRP A CA 1
ATOM 767 C C . TRP A 1 100 ? -1.804 -6.551 11.063 1.00 90.38 100 TRP A C 1
ATOM 769 O O . TRP A 1 100 ? -2.259 -5.408 11.128 1.00 90.38 100 TRP A O 1
ATOM 779 N N . VAL A 1 101 ? -2.527 -7.626 11.379 1.00 93.62 101 VAL A N 1
ATOM 780 C CA . VAL A 1 101 ? -3.913 -7.530 11.859 1.00 93.62 101 VAL A CA 1
ATOM 781 C C . VAL A 1 101 ? -3.987 -6.710 13.150 1.00 93.62 101 VAL A C 1
ATOM 783 O O . VAL A 1 101 ? -4.817 -5.808 13.259 1.00 93.62 101 VAL A O 1
ATOM 786 N N . ILE A 1 102 ? -3.090 -6.946 14.110 1.00 92.94 102 ILE A N 1
ATOM 787 C CA . ILE A 1 102 ? -3.041 -6.180 15.367 1.00 92.94 102 ILE A CA 1
ATOM 788 C C . ILE A 1 102 ? -2.767 -4.690 15.104 1.00 92.94 102 ILE A C 1
ATOM 790 O O . ILE A 1 102 ? -3.407 -3.830 15.714 1.00 92.94 102 ILE A O 1
ATOM 794 N N . VAL A 1 103 ? -1.868 -4.363 14.172 1.00 91.75 103 VAL A N 1
ATOM 795 C CA . VAL A 1 103 ? -1.572 -2.974 13.782 1.00 91.75 103 VAL A CA 1
ATOM 796 C C . VAL A 1 103 ? -2.786 -2.289 13.152 1.00 91.75 103 VAL A C 1
ATOM 798 O O . VAL A 1 103 ? -3.035 -1.117 13.446 1.00 91.75 103 VAL A O 1
ATOM 801 N N . LEU A 1 104 ? -3.595 -3.001 12.360 1.00 91.88 104 LEU A N 1
ATOM 802 C CA . LEU A 1 104 ? -4.854 -2.459 11.834 1.00 91.88 104 LEU A CA 1
ATOM 803 C C . LEU A 1 104 ? -5.815 -2.076 12.966 1.00 91.88 104 LEU A C 1
ATOM 805 O O . LEU A 1 104 ? -6.378 -0.977 12.954 1.00 91.88 104 LEU A O 1
ATOM 809 N N . TYR A 1 105 ? -5.961 -2.929 13.984 1.00 92.62 105 TYR A N 1
ATOM 810 C CA . TYR A 1 105 ? -6.766 -2.596 15.161 1.00 92.62 105 TYR A CA 1
ATOM 811 C C . TYR A 1 105 ? -6.167 -1.440 15.963 1.00 92.62 105 TYR A C 1
ATOM 813 O O . TYR A 1 105 ? -6.919 -0.577 16.416 1.00 92.62 105 TYR A O 1
ATOM 821 N N . LEU A 1 106 ? -4.842 -1.366 16.110 1.00 92.56 106 LEU A N 1
ATOM 822 C CA . LEU A 1 106 ? -4.178 -0.232 16.754 1.00 92.56 106 LEU A CA 1
ATOM 823 C C . LEU A 1 106 ? -4.501 1.082 16.033 1.00 92.56 106 LEU A C 1
ATOM 825 O O . LEU A 1 106 ? -4.902 2.045 16.684 1.00 92.56 106 LEU A O 1
ATOM 829 N N . ALA A 1 107 ? -4.383 1.115 14.704 1.00 90.81 107 ALA A N 1
ATOM 830 C CA . ALA A 1 107 ? -4.716 2.287 13.899 1.00 90.81 107 ALA A CA 1
ATOM 831 C C . ALA A 1 107 ? -6.203 2.656 14.031 1.00 90.81 107 ALA A C 1
ATOM 833 O O . ALA A 1 107 ? -6.542 3.816 14.284 1.00 90.81 107 ALA A O 1
ATOM 834 N N . ARG A 1 108 ? -7.101 1.666 13.944 1.00 92.06 108 ARG A N 1
ATOM 835 C CA . ARG A 1 108 ? -8.548 1.864 14.105 1.00 92.06 108 ARG A CA 1
ATOM 836 C C . ARG A 1 108 ? -8.911 2.451 15.466 1.00 92.06 108 ARG A C 1
ATOM 838 O O . ARG A 1 108 ? -9.739 3.361 15.523 1.00 92.06 108 ARG A O 1
ATOM 845 N N . ASN A 1 109 ? -8.300 1.944 16.533 1.00 91.44 109 ASN A N 1
ATOM 846 C CA . ASN A 1 109 ? -8.535 2.396 17.902 1.00 91.44 109 ASN A CA 1
ATOM 847 C C . ASN A 1 109 ? -7.887 3.757 18.180 1.00 91.44 109 ASN A C 1
ATOM 849 O O . ASN A 1 109 ? -8.469 4.559 18.905 1.00 91.44 109 ASN A O 1
ATOM 853 N N . ALA A 1 110 ? -6.747 4.068 17.556 1.00 89.19 110 ALA A N 1
ATOM 854 C CA . ALA A 1 110 ? -6.130 5.392 17.639 1.00 89.19 110 ALA A CA 1
AT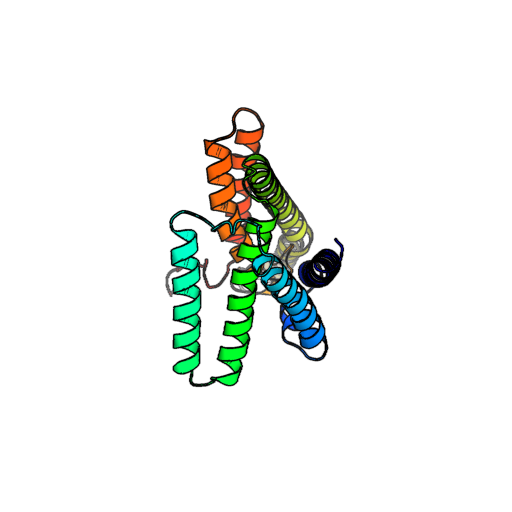OM 855 C C . ALA A 1 110 ? -7.011 6.495 17.023 1.00 89.19 110 ALA A C 1
ATOM 857 O O . ALA A 1 110 ? -6.990 7.629 17.496 1.00 89.19 110 ALA A O 1
ATOM 858 N N . MET A 1 111 ? -7.809 6.164 16.000 1.00 90.12 111 MET A N 1
ATOM 859 C CA . MET A 1 111 ? -8.785 7.085 15.399 1.00 90.12 111 MET A CA 1
ATOM 860 C C . MET A 1 111 ? -10.075 7.239 16.224 1.00 90.12 111 MET A C 1
ATOM 862 O O . MET A 1 111 ? -10.807 8.211 16.044 1.00 90.12 111 MET A O 1
ATOM 866 N N . GLY A 1 112 ? -10.366 6.307 17.134 1.00 87.81 112 GLY A N 1
ATOM 867 C CA . GLY A 1 112 ? -11.553 6.350 17.987 1.00 87.81 112 GLY A CA 1
ATOM 868 C C . GLY A 1 112 ? -12.878 6.350 17.213 1.00 87.81 112 GLY A C 1
ATOM 869 O O . GLY A 1 112 ? -12.983 5.805 16.115 1.00 87.81 112 GLY A O 1
ATOM 870 N N . ALA A 1 113 ? -13.914 6.981 17.768 1.00 85.44 113 ALA A N 1
ATOM 871 C CA . ALA A 1 113 ? -15.207 7.127 17.096 1.00 85.44 113 ALA A CA 1
ATOM 872 C C . ALA A 1 113 ? -15.221 8.213 16.002 1.00 85.44 113 ALA A C 1
ATOM 874 O O . ALA A 1 113 ? -16.254 8.370 15.360 1.00 85.44 113 ALA A O 1
ATOM 875 N N . ASP A 1 114 ? -14.131 8.969 15.799 1.00 88.44 114 ASP A N 1
ATOM 876 C CA . ASP A 1 114 ? -14.113 10.146 14.919 1.00 88.44 114 ASP A CA 1
ATOM 877 C C . ASP A 1 114 ? -14.223 9.751 13.431 1.00 88.44 114 ASP A C 1
ATOM 879 O O . ASP A 1 114 ? -13.245 9.272 12.840 1.00 88.44 114 ASP A O 1
ATOM 883 N N . PRO A 1 115 ? -15.365 10.012 12.763 1.00 86.19 115 PRO A N 1
ATOM 884 C CA . PRO A 1 115 ? -15.522 9.697 11.345 1.00 86.19 115 PRO A CA 1
ATOM 885 C C . PRO A 1 115 ? -14.597 10.548 10.463 1.00 86.19 115 PRO A C 1
ATOM 887 O O . PRO A 1 115 ? -14.209 10.131 9.368 1.00 86.19 115 PRO A O 1
ATOM 890 N N . ARG A 1 116 ? -14.200 11.741 10.934 1.00 91.62 116 ARG A N 1
ATOM 891 C CA . ARG A 1 116 ? -13.307 12.642 10.194 1.00 91.62 116 ARG A CA 1
ATOM 892 C C . ARG A 1 116 ? -11.878 12.119 10.178 1.00 91.62 116 ARG A C 1
ATOM 894 O O . ARG A 1 116 ? -11.176 12.337 9.195 1.00 91.62 116 ARG A O 1
ATOM 901 N N . ALA A 1 117 ? -11.422 11.444 11.232 1.00 90.88 117 ALA A N 1
ATOM 902 C CA . ALA A 1 117 ? -10.109 10.801 11.256 1.00 90.88 117 ALA A CA 1
ATOM 903 C C . ALA A 1 117 ? -10.006 9.708 10.182 1.00 90.88 117 ALA A C 1
ATOM 905 O O . ALA A 1 117 ? -9.059 9.714 9.398 1.00 90.88 117 ALA A O 1
ATOM 906 N N . MET A 1 118 ? -11.026 8.852 10.074 1.00 88.50 118 MET A N 1
ATOM 907 C CA . MET A 1 118 ? -11.080 7.806 9.048 1.00 88.50 118 MET A CA 1
ATOM 908 C C . MET A 1 118 ? -11.128 8.394 7.632 1.00 88.50 118 MET A C 1
ATOM 910 O O . MET A 1 118 ? -10.375 7.980 6.754 1.00 88.50 118 MET A O 1
ATOM 914 N N . SER A 1 119 ? -11.964 9.415 7.412 1.00 90.44 119 SER A N 1
ATOM 915 C CA . SER A 1 119 ? -12.039 10.105 6.118 1.00 90.44 119 SER A CA 1
ATOM 916 C C . SER A 1 119 ? -10.702 10.753 5.720 1.00 90.44 119 SER A C 1
ATOM 918 O O . SER A 1 119 ? -10.268 10.639 4.570 1.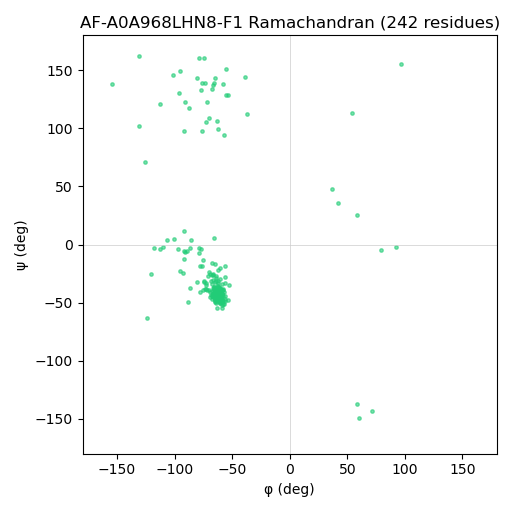00 90.44 119 SER A O 1
ATOM 920 N N . ARG A 1 120 ? -9.990 11.366 6.679 1.00 93.12 120 ARG A N 1
ATOM 921 C CA . ARG A 1 120 ? -8.637 11.906 6.463 1.00 93.12 120 ARG A CA 1
ATOM 922 C C . ARG A 1 120 ? -7.635 10.814 6.102 1.00 93.12 120 ARG A C 1
ATOM 924 O O . ARG A 1 120 ? -6.852 11.024 5.182 1.00 93.12 120 ARG A O 1
ATOM 931 N N . LEU A 1 121 ? -7.676 9.660 6.773 1.00 92.12 121 LEU A N 1
ATOM 932 C CA . LEU A 1 121 ? -6.807 8.524 6.456 1.00 92.12 121 LEU A CA 1
ATOM 933 C C . LEU A 1 121 ? -7.063 8.005 5.036 1.00 92.12 121 LEU A C 1
ATOM 935 O O . LEU A 1 121 ? -6.121 7.869 4.264 1.00 92.12 121 LEU A O 1
ATOM 939 N N . HIS A 1 122 ? -8.324 7.782 4.661 1.00 92.81 122 HIS A N 1
ATOM 940 C CA . HIS A 1 122 ? -8.684 7.372 3.301 1.00 92.81 122 HIS A CA 1
ATOM 941 C C . HIS A 1 122 ? -8.228 8.387 2.251 1.00 92.81 122 HIS A C 1
ATOM 943 O O . HIS A 1 122 ? -7.685 8.006 1.219 1.00 92.81 122 HIS A O 1
ATOM 949 N N . SER A 1 123 ? -8.403 9.680 2.527 1.00 94.88 123 SER A N 1
ATOM 950 C CA . SER A 1 123 ? -7.954 10.746 1.627 1.00 94.88 123 SER A CA 1
ATOM 951 C C . SER A 1 123 ? -6.431 10.762 1.489 1.00 94.88 123 SER A C 1
ATOM 953 O O . SER A 1 123 ? -5.921 10.871 0.379 1.00 94.88 123 SER A O 1
ATOM 955 N N . LEU A 1 124 ? -5.700 10.611 2.596 1.00 95.50 124 LEU A N 1
ATOM 956 C CA . LEU A 1 124 ? -4.240 10.526 2.595 1.00 95.50 124 LEU A CA 1
ATOM 957 C C . LEU A 1 124 ? -3.757 9.316 1.790 1.00 95.50 124 LEU A C 1
ATOM 959 O O . LEU A 1 124 ? -2.895 9.466 0.934 1.00 95.50 124 LEU A O 1
ATOM 963 N N . LEU A 1 125 ? -4.326 8.133 2.028 1.00 95.19 125 LEU A N 1
ATOM 964 C CA . LEU A 1 125 ? -3.972 6.911 1.305 1.00 95.19 125 LEU A CA 1
ATOM 965 C C . LEU A 1 125 ? -4.285 7.020 -0.196 1.00 95.19 125 LEU A C 1
ATOM 967 O O . LEU A 1 125 ? -3.488 6.567 -1.015 1.00 95.19 125 LEU A O 1
ATOM 971 N N . ALA A 1 126 ? -5.391 7.670 -0.568 1.00 97.19 126 ALA A N 1
ATOM 972 C CA . ALA A 1 126 ? -5.731 7.942 -1.963 1.00 97.19 126 ALA A CA 1
ATOM 973 C C . ALA A 1 126 ? -4.703 8.876 -2.621 1.00 97.19 126 ALA A C 1
ATOM 975 O O . ALA A 1 126 ? -4.185 8.566 -3.692 1.00 97.19 126 ALA A O 1
ATOM 976 N N . TRP A 1 127 ? -4.338 9.975 -1.954 1.00 97.62 127 TRP A N 1
ATOM 977 C CA . TRP A 1 127 ? -3.292 10.879 -2.438 1.00 97.62 127 TRP A CA 1
ATOM 978 C C . TRP A 1 127 ? -1.938 10.190 -2.570 1.00 97.62 127 TRP A C 1
ATOM 980 O O . TRP A 1 127 ? -1.287 10.335 -3.602 1.00 97.62 127 TRP A O 1
ATOM 990 N N . LEU A 1 128 ? -1.537 9.402 -1.571 1.00 95.44 128 LEU A N 1
ATOM 991 C CA . LEU A 1 128 ? -0.318 8.599 -1.641 1.00 95.44 128 LEU A CA 1
ATOM 992 C C . LEU A 1 128 ? -0.368 7.627 -2.821 1.00 95.44 128 LEU A C 1
ATOM 994 O O . LEU A 1 128 ? 0.624 7.507 -3.525 1.00 95.44 128 LEU A O 1
ATOM 998 N N . THR A 1 129 ? -1.526 7.025 -3.106 1.00 96.56 129 THR A N 1
ATOM 999 C CA . THR A 1 129 ? -1.677 6.111 -4.247 1.00 96.56 129 THR A CA 1
ATOM 1000 C C . THR A 1 129 ? -1.435 6.828 -5.572 1.00 96.56 129 THR A C 1
ATOM 1002 O O . THR A 1 129 ? -0.673 6.339 -6.406 1.00 96.56 129 THR A O 1
ATOM 1005 N N . VAL A 1 130 ? -2.032 8.011 -5.759 1.00 97.69 130 VAL A N 1
ATOM 1006 C CA . VAL A 1 130 ? -1.814 8.830 -6.963 1.00 97.69 130 VAL A CA 1
ATOM 1007 C C . VAL A 1 130 ? -0.347 9.239 -7.080 1.00 97.69 130 VAL A C 1
ATOM 1009 O O . VAL A 1 130 ? 0.254 9.068 -8.138 1.00 97.69 130 VAL A O 1
ATOM 1012 N N . LEU A 1 131 ? 0.251 9.740 -5.996 1.00 96.50 131 LEU A N 1
ATOM 1013 C CA . LEU A 1 131 ? 1.650 10.170 -5.978 1.00 96.50 131 LEU A CA 1
ATOM 1014 C C . LEU A 1 131 ? 2.610 9.014 -6.272 1.00 96.50 131 LEU A C 1
ATOM 1016 O O . LEU A 1 131 ? 3.525 9.177 -7.075 1.00 96.50 131 LEU A O 1
ATOM 1020 N N . SER A 1 132 ? 2.388 7.842 -5.678 1.00 93.94 132 SER A N 1
ATOM 1021 C CA . SER A 1 132 ? 3.170 6.639 -5.956 1.00 93.94 132 SER A CA 1
ATOM 1022 C C . SER A 1 132 ? 3.022 6.190 -7.407 1.00 93.94 132 SER A C 1
ATOM 1024 O O . SER A 1 132 ? 4.020 5.814 -8.012 1.00 93.94 132 SER A O 1
ATOM 1026 N N . GLY A 1 133 ? 1.822 6.274 -7.990 1.00 95.56 133 GLY A N 1
ATOM 1027 C CA . GLY A 1 133 ? 1.607 5.989 -9.410 1.00 95.56 133 GLY A CA 1
ATOM 1028 C C . GLY A 1 133 ? 2.359 6.960 -10.324 1.00 95.56 133 GLY A C 1
ATOM 1029 O O . GLY A 1 133 ? 3.011 6.533 -11.274 1.00 95.56 133 GLY A O 1
ATOM 1030 N N . LEU A 1 134 ? 2.331 8.259 -10.007 1.00 96.75 134 LEU A N 1
ATOM 1031 C CA . LEU A 1 134 ? 3.020 9.289 -10.794 1.00 96.75 134 LEU A CA 1
ATOM 1032 C C . LEU A 1 134 ? 4.530 9.083 -10.726 1.00 96.75 134 LEU A C 1
ATOM 1034 O O . LEU A 1 134 ? 5.206 9.053 -11.752 1.00 96.75 134 LEU A O 1
ATOM 1038 N N . LEU A 1 135 ? 5.045 8.888 -9.512 1.00 95.38 135 LEU A N 1
ATOM 1039 C CA . LEU A 1 135 ? 6.455 8.617 -9.280 1.00 95.38 135 LEU A CA 1
ATOM 1040 C C . LEU A 1 135 ? 6.891 7.32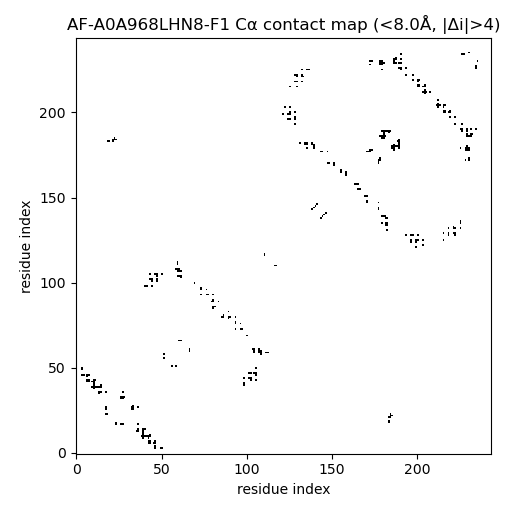4 -9.976 1.00 95.38 135 LEU A C 1
ATOM 1042 O O . LEU A 1 135 ? 7.962 7.293 -10.570 1.00 95.38 135 LEU A O 1
ATOM 1046 N N . SER A 1 136 ? 6.052 6.286 -9.951 1.00 94.88 136 SER A N 1
ATOM 1047 C CA . SER A 1 136 ? 6.311 5.026 -10.645 1.00 94.88 136 SER A CA 1
ATOM 1048 C C . SER A 1 136 ? 6.487 5.243 -12.146 1.00 94.88 136 SER A C 1
ATOM 1050 O O . SER A 1 136 ? 7.518 4.856 -12.681 1.00 94.88 136 SER A O 1
ATOM 1052 N N . VAL A 1 137 ? 5.552 5.924 -12.818 1.00 95.00 137 VAL A N 1
ATOM 1053 C CA . VAL A 1 137 ? 5.654 6.189 -14.266 1.00 95.00 137 VAL A CA 1
ATOM 1054 C C . VAL A 1 137 ? 6.888 7.020 -14.606 1.00 95.00 137 VAL A C 1
ATOM 1056 O O . VAL A 1 137 ? 7.585 6.701 -15.566 1.00 95.00 137 VAL A O 1
ATOM 1059 N N . LEU A 1 138 ? 7.185 8.059 -13.821 1.00 95.81 138 LEU A N 1
ATOM 1060 C CA . LEU A 1 138 ? 8.346 8.917 -14.061 1.00 95.81 138 LEU A CA 1
ATOM 1061 C C . LEU A 1 138 ? 9.665 8.154 -13.891 1.00 95.81 138 LEU A C 1
ATOM 1063 O O . LEU A 1 138 ? 10.524 8.207 -14.771 1.00 95.81 138 LEU A O 1
ATOM 1067 N N . LEU A 1 139 ? 9.821 7.428 -12.781 1.00 94.00 139 LEU A N 1
ATOM 1068 C CA . LEU A 1 139 ? 11.039 6.674 -12.491 1.00 94.00 139 LEU A CA 1
ATOM 1069 C C . LEU A 1 139 ? 11.203 5.487 -13.439 1.00 94.00 139 LEU A C 1
ATOM 1071 O O . LEU A 1 139 ? 12.286 5.294 -13.980 1.00 94.00 139 LEU A O 1
ATOM 1075 N N .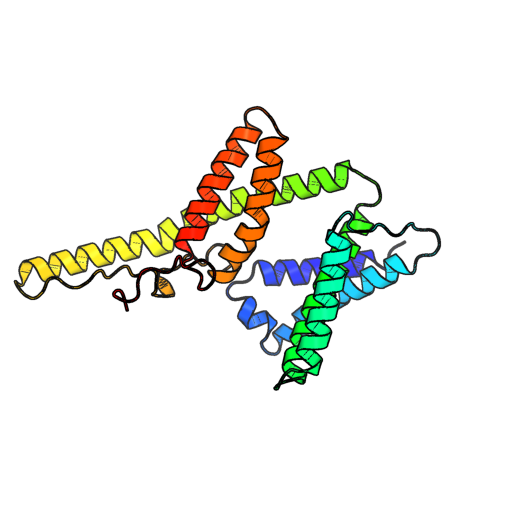 TYR A 1 140 ? 10.142 4.719 -13.681 1.00 93.94 140 TYR A N 1
ATOM 1076 C CA . TYR A 1 140 ? 10.176 3.579 -14.594 1.00 93.94 140 TYR A CA 1
ATOM 1077 C C . TYR A 1 140 ? 10.454 4.033 -16.026 1.00 93.94 140 TYR A C 1
ATOM 1079 O O . TYR A 1 140 ? 11.330 3.487 -16.694 1.00 93.94 140 TYR A O 1
ATOM 1087 N N . GLY A 1 141 ? 9.752 5.076 -16.475 1.00 92.50 141 GLY A N 1
ATOM 1088 C CA . GLY A 1 141 ? 9.934 5.671 -17.791 1.00 92.50 141 GLY A CA 1
ATOM 1089 C C . GLY A 1 141 ? 11.371 6.135 -18.017 1.00 92.50 141 GLY 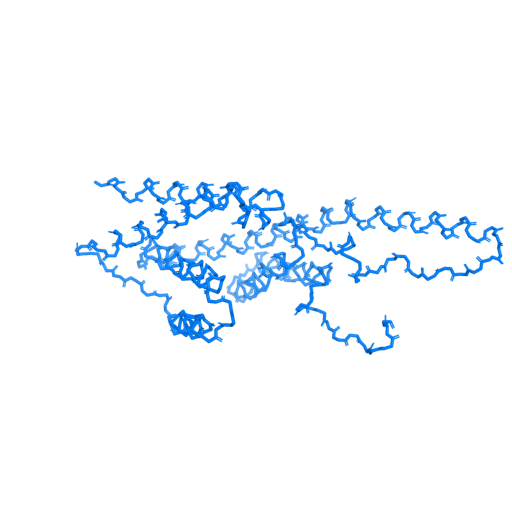A C 1
ATOM 1090 O O . GLY A 1 141 ? 11.988 5.766 -19.013 1.00 92.50 141 GLY A O 1
ATOM 1091 N N . GLY A 1 142 ? 11.909 6.916 -17.077 1.00 92.06 142 GLY A N 1
ATOM 1092 C CA . GLY A 1 142 ? 13.235 7.517 -17.199 1.00 92.06 142 GLY A CA 1
ATOM 1093 C C . GLY A 1 142 ? 14.397 6.551 -16.971 1.00 92.06 142 GLY A C 1
ATOM 1094 O O . GLY A 1 142 ? 15.399 6.641 -17.674 1.00 92.06 142 GLY A O 1
ATOM 1095 N N . ALA A 1 143 ? 14.283 5.640 -16.003 1.00 89.31 143 ALA A N 1
ATOM 1096 C CA . ALA A 1 143 ? 15.400 4.791 -15.591 1.00 89.31 143 ALA A CA 1
ATOM 1097 C C . ALA A 1 143 ? 15.424 3.420 -16.277 1.00 89.31 143 ALA A C 1
ATOM 1099 O O . ALA A 1 143 ? 16.484 2.806 -16.331 1.00 89.31 143 ALA A O 1
ATOM 1100 N N . ILE A 1 144 ? 14.282 2.931 -16.773 1.00 88.88 144 ILE A N 1
ATOM 1101 C CA . ILE A 1 144 ? 14.161 1.564 -17.299 1.00 88.88 144 ILE A CA 1
ATOM 1102 C C . ILE A 1 144 ? 13.655 1.596 -18.741 1.00 88.88 144 ILE A C 1
ATOM 1104 O O . ILE A 1 144 ? 14.386 1.236 -19.657 1.00 88.88 144 ILE A O 1
ATOM 1108 N N . LEU A 1 145 ? 12.436 2.088 -18.976 1.00 87.62 145 LEU A N 1
ATOM 1109 C CA . LEU A 1 145 ? 11.780 1.958 -20.278 1.00 87.62 145 LEU A CA 1
ATOM 1110 C C . LEU A 1 145 ? 12.529 2.683 -21.408 1.00 87.62 145 LEU A C 1
ATOM 1112 O O . LEU A 1 145 ? 12.844 2.069 -22.427 1.00 87.62 145 LEU A O 1
ATOM 1116 N N . LEU A 1 146 ? 12.815 3.981 -21.252 1.00 89.38 146 LEU A N 1
ATOM 1117 C CA . LEU A 1 146 ? 13.476 4.769 -22.299 1.00 89.38 146 LEU A CA 1
ATOM 1118 C C . LEU A 1 146 ? 14.903 4.273 -22.601 1.00 89.38 146 LEU A C 1
ATOM 1120 O O . LEU A 1 146 ? 15.214 4.104 -23.784 1.00 89.38 146 LEU A O 1
ATOM 1124 N N . PRO A 1 147 ? 15.758 3.985 -21.595 1.00 88.31 147 PRO A N 1
ATOM 1125 C CA . PRO A 1 147 ? 17.063 3.381 -21.839 1.00 88.31 147 PRO A CA 1
ATOM 1126 C C . PRO A 1 147 ? 16.978 2.058 -22.606 1.00 88.31 147 PRO A C 1
ATOM 1128 O O . PRO A 1 147 ? 17.654 1.923 -23.628 1.00 88.31 147 PRO A O 1
ATOM 1131 N N . THR A 1 148 ? 16.112 1.125 -22.195 1.00 84.19 148 THR A N 1
ATOM 1132 C CA . THR A 1 148 ? 15.992 -0.185 -22.855 1.00 84.19 148 THR A CA 1
ATOM 1133 C C . THR A 1 148 ? 15.530 -0.050 -24.307 1.00 84.19 148 THR A C 1
ATOM 1135 O O . THR A 1 148 ? 16.117 -0.663 -25.199 1.00 84.19 148 THR A O 1
ATOM 1138 N N . LEU A 1 149 ? 14.548 0.816 -24.583 1.00 82.75 149 LEU A N 1
ATOM 1139 C CA . LEU A 1 149 ? 14.100 1.083 -25.955 1.00 82.75 149 LEU A CA 1
ATOM 1140 C C . LEU A 1 149 ? 15.200 1.733 -26.810 1.00 82.75 149 LEU A C 1
ATOM 1142 O O . LEU A 1 149 ? 15.357 1.393 -27.983 1.00 82.75 149 LEU A O 1
ATOM 1146 N N . SER A 1 150 ? 15.989 2.648 -26.240 1.00 85.38 150 SER A N 1
ATOM 1147 C CA . SER A 1 150 ? 17.104 3.274 -26.961 1.00 85.38 150 SER A CA 1
ATOM 1148 C C . SER A 1 150 ? 18.206 2.271 -27.316 1.00 85.38 150 SER A C 1
ATOM 1150 O O . SER A 1 150 ? 18.695 2.280 -28.447 1.00 85.38 150 SER A O 1
ATOM 1152 N N . ALA A 1 151 ? 18.535 1.358 -26.398 1.00 82.00 151 ALA A N 1
ATOM 1153 C CA . ALA A 1 151 ? 19.503 0.292 -26.628 1.00 82.00 151 ALA A CA 1
ATOM 1154 C C . ALA A 1 151 ? 19.008 -0.678 -27.710 1.00 82.00 151 ALA A C 1
ATOM 1156 O O . ALA A 1 151 ? 19.762 -1.038 -28.614 1.00 82.00 151 ALA A O 1
ATOM 1157 N N . GLN A 1 152 ? 17.720 -1.032 -27.686 1.00 76.19 152 GLN A N 1
ATOM 1158 C CA . GLN A 1 152 ? 17.107 -1.864 -28.720 1.00 76.19 152 GLN A CA 1
ATOM 1159 C C . GLN A 1 152 ? 17.193 -1.213 -30.107 1.00 76.19 152 GLN A C 1
ATOM 1161 O O . GLN A 1 152 ? 17.548 -1.880 -31.076 1.00 76.19 152 GLN A O 1
ATOM 1166 N N . ASN A 1 153 ? 16.927 0.091 -30.212 1.00 78.44 153 ASN A N 1
ATOM 1167 C CA . ASN A 1 153 ? 17.039 0.809 -31.483 1.00 78.44 153 ASN A CA 1
ATOM 1168 C C . ASN A 1 153 ? 18.476 0.812 -32.029 1.00 78.44 153 ASN A C 1
ATOM 1170 O O . ASN A 1 153 ? 18.661 0.662 -33.235 1.00 78.44 153 ASN A O 1
ATOM 1174 N N . GLN A 1 154 ? 19.488 0.933 -31.164 1.00 80.25 154 GLN A N 1
ATOM 1175 C CA . GLN A 1 154 ? 20.898 0.867 -31.569 1.00 80.25 154 GLN A CA 1
ATOM 1176 C C . GLN A 1 154 ? 21.289 -0.527 -32.071 1.00 80.25 154 GLN A C 1
ATOM 1178 O O . GLN A 1 154 ? 21.931 -0.646 -33.113 1.00 80.25 154 GLN A O 1
ATOM 1183 N N . VAL A 1 155 ? 20.864 -1.581 -31.368 1.00 73.94 155 VAL A N 1
ATOM 1184 C CA . VAL A 1 155 ? 21.103 -2.969 -31.790 1.00 73.94 155 VAL A CA 1
ATOM 1185 C C . VAL A 1 155 ? 20.415 -3.251 -33.126 1.00 73.94 155 VAL A C 1
ATOM 1187 O O . VAL A 1 155 ? 21.040 -3.789 -34.035 1.00 73.94 155 VAL A O 1
ATOM 1190 N N . ASN A 1 156 ? 19.160 -2.830 -33.288 1.00 72.19 156 ASN A N 1
ATOM 1191 C CA . ASN A 1 156 ? 18.427 -2.994 -34.543 1.00 72.19 156 ASN A CA 1
ATOM 1192 C C . ASN A 1 156 ? 19.091 -2.242 -35.706 1.00 72.19 156 ASN A C 1
ATOM 1194 O O . ASN A 1 156 ? 19.152 -2.778 -36.809 1.00 72.19 156 ASN A O 1
ATOM 1198 N N . ALA A 1 157 ? 19.612 -1.034 -35.468 1.00 74.31 157 ALA A N 1
ATOM 1199 C CA . ALA A 1 157 ? 20.340 -0.270 -36.479 1.00 74.31 157 ALA A CA 1
ATOM 1200 C C . ALA A 1 157 ? 21.641 -0.972 -36.907 1.00 74.31 157 ALA A C 1
ATOM 1202 O O . ALA A 1 157 ? 21.897 -1.095 -38.100 1.00 74.31 157 ALA A O 1
ATOM 1203 N N . PHE A 1 158 ? 22.413 -1.504 -35.953 1.00 71.19 158 PHE A N 1
ATOM 1204 C CA . PHE A 1 158 ? 23.627 -2.278 -36.237 1.00 71.19 158 PHE A CA 1
ATOM 1205 C C . PHE A 1 158 ? 23.335 -3.563 -37.030 1.00 71.19 158 PHE A C 1
ATOM 1207 O O . PHE A 1 158 ? 24.073 -3.926 -37.942 1.00 71.19 158 PHE A O 1
ATOM 1214 N N . LEU A 1 159 ? 22.241 -4.258 -36.708 1.00 67.88 159 LEU A N 1
ATOM 1215 C CA . LEU A 1 159 ? 21.852 -5.492 -37.395 1.00 67.88 159 LEU A CA 1
ATOM 1216 C C . LEU A 1 159 ? 21.277 -5.240 -38.795 1.00 67.88 159 LEU A C 1
ATOM 1218 O O . LEU A 1 159 ? 21.469 -6.070 -39.686 1.00 67.88 159 LEU A O 1
ATOM 1222 N N . ALA A 1 160 ? 20.613 -4.101 -39.009 1.00 65.44 160 ALA A N 1
ATOM 1223 C CA . ALA A 1 160 ? 20.091 -3.703 -40.316 1.00 65.44 160 ALA A CA 1
ATOM 1224 C C . ALA A 1 160 ? 21.203 -3.478 -41.360 1.00 65.44 160 ALA A C 1
ATOM 1226 O O . ALA A 1 160 ? 20.970 -3.699 -42.545 1.00 65.44 160 ALA A O 1
ATOM 1227 N N . GLU A 1 161 ? 22.417 -3.110 -40.937 1.00 63.22 161 GLU A N 1
ATOM 1228 C CA . GLU A 1 161 ? 23.593 -3.008 -41.817 1.00 63.22 161 GLU A CA 1
ATOM 1229 C C . GLU A 1 161 ? 24.189 -4.376 -42.215 1.00 63.22 161 GLU A C 1
ATOM 1231 O O . GLU A 1 161 ? 25.002 -4.441 -43.136 1.00 63.22 161 GLU A O 1
ATOM 1236 N N . GLY A 1 162 ? 23.800 -5.477 -41.555 1.00 60.62 162 GLY A N 1
ATOM 1237 C CA . GLY A 1 162 ? 24.481 -6.774 -41.664 1.00 60.62 162 GLY A CA 1
ATOM 1238 C C . GLY A 1 162 ? 23.752 -7.908 -42.399 1.00 60.62 162 GLY A C 1
ATOM 1239 O O . GLY A 1 162 ? 24.321 -8.996 -42.476 1.00 60.62 162 GLY A O 1
ATOM 1240 N N . ASP A 1 163 ? 22.520 -7.709 -42.885 1.00 55.38 163 ASP A N 1
ATOM 1241 C CA . ASP A 1 163 ? 21.643 -8.728 -43.520 1.00 55.38 163 ASP A CA 1
ATOM 1242 C C . ASP A 1 163 ? 21.641 -10.105 -42.812 1.00 55.38 163 ASP A C 1
ATOM 1244 O O . ASP A 1 163 ? 21.614 -11.180 -43.418 1.00 55.38 163 ASP A O 1
ATOM 1248 N N . ARG A 1 164 ? 21.729 -10.091 -41.478 1.00 52.50 164 ARG A N 1
ATOM 1249 C CA . ARG A 1 164 ? 21.783 -11.296 -40.644 1.00 52.50 164 ARG A CA 1
ATOM 1250 C C . ARG A 1 164 ? 20.780 -11.186 -39.512 1.00 52.50 164 ARG A C 1
ATOM 1252 O O . ARG A 1 164 ? 21.048 -10.547 -38.506 1.00 52.50 164 ARG A O 1
ATOM 1259 N N . LEU A 1 165 ? 19.664 -11.891 -39.706 1.00 54.34 165 LEU A N 1
ATOM 1260 C CA . LEU A 1 165 ? 18.600 -12.182 -38.744 1.00 54.34 165 LEU A CA 1
ATOM 1261 C C . LEU A 1 165 ? 17.978 -10.958 -38.052 1.00 54.34 165 LEU A C 1
ATOM 1263 O O . LEU A 1 165 ? 18.557 -10.342 -37.162 1.00 54.34 165 LEU A O 1
ATOM 1267 N N . SER A 1 166 ? 16.706 -10.711 -38.368 1.00 47.78 166 SER A N 1
ATOM 1268 C CA . SER A 1 166 ? 15.802 -9.888 -37.563 1.00 47.78 166 SER A CA 1
ATOM 1269 C C . SER A 1 166 ? 15.706 -10.462 -36.143 1.00 47.78 166 SER A C 1
ATOM 1271 O O . SER A 1 166 ? 14.947 -11.405 -35.892 1.00 47.78 166 SER A O 1
ATOM 1273 N N . LEU A 1 167 ? 16.521 -9.956 -35.218 1.00 54.78 167 LEU A N 1
ATOM 1274 C CA . LEU A 1 167 ? 16.517 -10.428 -33.842 1.00 54.78 167 LEU A CA 1
ATOM 1275 C C . LEU A 1 167 ? 15.202 -10.050 -33.149 1.00 54.78 167 LEU A C 1
ATOM 1277 O O . LEU A 1 167 ? 14.687 -8.938 -33.255 1.00 54.78 167 LEU A O 1
ATOM 1281 N N . ARG A 1 168 ? 14.674 -11.072 -32.472 1.00 55.31 168 ARG A N 1
ATOM 1282 C CA . ARG A 1 168 ? 13.525 -11.110 -31.565 1.00 55.31 168 ARG A CA 1
ATOM 1283 C C . ARG A 1 168 ? 13.463 -9.860 -30.674 1.00 55.31 168 ARG A C 1
ATOM 1285 O O . ARG A 1 168 ? 14.496 -9.376 -30.225 1.00 55.31 168 ARG A O 1
ATOM 1292 N N . TRP A 1 169 ? 12.243 -9.393 -30.395 1.00 53.12 169 TRP A N 1
ATOM 1293 C CA . TRP A 1 169 ? 11.925 -8.340 -29.423 1.00 53.12 169 TRP A CA 1
ATOM 1294 C C . TRP A 1 169 ? 12.819 -8.426 -28.171 1.00 53.12 169 TRP A C 1
ATOM 1296 O O . TRP A 1 169 ? 12.703 -9.379 -27.410 1.00 53.12 169 TRP A O 1
ATOM 1306 N N . LEU A 1 170 ? 13.706 -7.442 -27.979 1.00 56.81 170 LEU A N 1
ATOM 1307 C CA . LEU A 1 170 ? 14.587 -7.335 -26.802 1.00 56.81 170 LEU A CA 1
ATOM 1308 C C . LEU A 1 170 ? 13.842 -6.835 -25.558 1.00 56.81 170 LEU A C 1
ATOM 1310 O O . LEU A 1 170 ? 14.321 -7.004 -24.445 1.00 56.81 170 LEU A O 1
ATOM 1314 N N . PHE A 1 171 ? 12.678 -6.210 -25.743 1.00 57.81 171 PHE A N 1
ATOM 1315 C CA . PHE A 1 171 ? 11.829 -5.800 -24.638 1.00 57.81 171 PHE A CA 1
ATOM 1316 C C . PHE A 1 171 ? 10.819 -6.903 -24.327 1.00 57.81 171 PHE A C 1
ATOM 1318 O O . PHE A 1 171 ? 9.775 -7.008 -24.974 1.00 57.81 171 PHE A O 1
ATOM 1325 N N . ASP A 1 172 ? 11.143 -7.719 -23.331 1.00 65.06 172 ASP A N 1
ATOM 1326 C CA . ASP A 1 172 ? 10.239 -8.723 -22.788 1.00 65.06 172 ASP A CA 1
ATOM 1327 C C . ASP A 1 172 ? 9.847 -8.337 -21.357 1.00 65.06 172 ASP A C 1
ATOM 1329 O O . ASP A 1 172 ? 10.699 -8.211 -20.476 1.00 65.06 172 ASP A O 1
ATOM 1333 N N . PHE A 1 173 ? 8.546 -8.157 -21.114 1.00 62.69 173 PHE A N 1
ATOM 1334 C CA . PHE A 1 173 ? 8.009 -7.933 -19.768 1.00 62.69 173 PHE A CA 1
ATOM 1335 C C . PHE A 1 173 ? 8.201 -9.161 -18.862 1.00 62.69 173 PHE A C 1
ATOM 1337 O O . PHE A 1 173 ? 8.167 -9.043 -17.633 1.00 62.69 173 PHE A O 1
ATOM 1344 N N . ASN A 1 174 ? 8.476 -10.338 -19.433 1.00 63.75 174 ASN A N 1
ATOM 1345 C CA . ASN A 1 174 ? 8.862 -11.505 -18.658 1.00 63.75 174 ASN A CA 1
ATOM 1346 C C . ASN A 1 174 ? 10.251 -11.358 -18.030 1.00 63.75 174 ASN A C 1
ATOM 1348 O O . ASN A 1 174 ? 10.480 -11.955 -16.973 1.00 63.75 174 ASN A O 1
ATOM 1352 N N . GLU A 1 175 ? 11.143 -10.540 -18.595 1.00 70.25 175 GLU A N 1
ATOM 1353 C CA . GLU A 1 175 ? 12.441 -10.256 -17.992 1.00 70.25 175 GLU A CA 1
ATOM 1354 C C . GLU A 1 175 ? 12.278 -9.359 -16.767 1.00 70.25 175 GLU A C 1
ATOM 1356 O O . GLU A 1 175 ? 11.763 -8.245 -16.836 1.00 70.25 175 GLU A O 1
ATOM 1361 N N . ILE A 1 176 ? 12.767 -9.838 -15.621 1.00 66.81 176 ILE A N 1
ATOM 1362 C CA . ILE A 1 176 ? 12.622 -9.157 -14.326 1.00 66.81 176 ILE A CA 1
ATOM 1363 C C . ILE A 1 176 ? 13.177 -7.724 -14.366 1.00 66.81 176 ILE A C 1
ATOM 1365 O O . ILE A 1 176 ? 12.622 -6.844 -13.720 1.00 66.81 176 ILE A O 1
ATOM 1369 N N . GLN A 1 177 ? 14.232 -7.471 -15.144 1.00 74.25 177 GLN A N 1
ATOM 1370 C CA . GLN A 1 177 ? 14.861 -6.148 -15.242 1.00 74.25 177 GLN A CA 1
ATOM 1371 C C . GLN A 1 177 ? 13.990 -5.114 -15.974 1.00 74.25 177 GLN A C 1
ATOM 1373 O O . GLN A 1 177 ? 14.128 -3.920 -15.722 1.00 74.25 177 GLN A O 1
ATOM 1378 N N . ASN A 1 178 ? 13.063 -5.561 -16.826 1.00 79.88 178 ASN A N 1
ATOM 1379 C CA . ASN A 1 178 ? 12.157 -4.689 -17.577 1.00 79.88 178 ASN A CA 1
ATOM 1380 C C . ASN A 1 178 ? 10.838 -4.428 -16.832 1.00 79.88 178 ASN A C 1
ATOM 1382 O O . ASN A 1 178 ? 10.022 -3.616 -17.277 1.00 79.88 178 ASN A O 1
ATOM 1386 N N . ARG A 1 179 ? 10.607 -5.103 -15.699 1.00 87.19 179 ARG A N 1
ATOM 1387 C CA . ARG A 1 179 ? 9.387 -4.970 -14.898 1.00 87.19 179 ARG A CA 1
ATOM 1388 C C . ARG A 1 179 ? 9.437 -3.736 -14.010 1.00 87.19 179 ARG A C 1
ATOM 1390 O O . ARG A 1 179 ? 10.465 -3.375 -13.437 1.00 87.19 179 ARG A O 1
ATOM 1397 N N . ASN A 1 180 ? 8.287 -3.094 -13.850 1.00 89.25 180 ASN A N 1
ATOM 1398 C CA . ASN A 1 180 ? 8.177 -1.910 -13.017 1.00 89.25 180 ASN A CA 1
ATOM 1399 C C . ASN A 1 180 ? 8.176 -2.268 -11.523 1.00 89.25 180 ASN A C 1
ATOM 1401 O O . ASN A 1 180 ? 7.146 -2.625 -10.948 1.00 89.25 180 ASN A O 1
ATOM 1405 N N . GLY A 1 181 ? 9.348 -2.154 -10.895 1.00 88.19 181 GLY A N 1
ATOM 1406 C CA . GLY A 1 181 ? 9.521 -2.295 -9.450 1.00 88.19 181 GLY A CA 1
ATOM 1407 C C . GLY A 1 181 ? 9.416 -0.994 -8.653 1.00 88.19 181 GLY A C 1
ATOM 1408 O O . GLY A 1 181 ? 9.442 -1.035 -7.427 1.00 88.19 181 GLY A O 1
ATOM 1409 N N . VAL A 1 182 ? 9.288 0.167 -9.290 1.00 90.12 182 VAL A N 1
ATOM 1410 C CA . VAL A 1 182 ? 9.359 1.472 -8.613 1.00 90.12 182 VAL A CA 1
ATOM 1411 C C . VAL A 1 182 ? 7.966 2.015 -8.249 1.00 90.12 182 VAL A C 1
ATOM 1413 O O . VAL A 1 182 ? 6.993 1.743 -8.950 1.00 90.12 182 VAL A O 1
ATOM 1416 N N . PRO A 1 183 ? 7.823 2.800 -7.161 1.00 87.31 183 PRO A N 1
ATOM 1417 C CA . PRO A 1 183 ? 8.880 3.283 -6.265 1.00 87.31 183 PRO A CA 1
ATOM 1418 C C . PRO A 1 183 ? 9.235 2.321 -5.120 1.00 87.31 183 PRO A C 1
ATOM 1420 O O . PRO A 1 183 ? 10.125 2.627 -4.340 1.00 87.31 183 PRO A O 1
ATOM 1423 N N . LEU A 1 184 ? 8.546 1.182 -4.989 1.00 84.50 184 LEU A N 1
ATOM 1424 C CA . LEU A 1 184 ? 8.668 0.300 -3.816 1.00 84.50 184 LEU A CA 1
ATOM 1425 C C . LEU A 1 184 ? 9.829 -0.711 -3.898 1.00 84.50 184 LEU A C 1
ATOM 1427 O O . LEU A 1 184 ? 9.967 -1.564 -3.028 1.00 84.50 184 LEU A O 1
ATOM 1431 N N . GLY A 1 185 ? 10.640 -0.648 -4.952 1.00 82.44 185 GLY A N 1
ATOM 1432 C CA . GLY A 1 185 ? 11.812 -1.497 -5.173 1.00 82.44 185 GLY A CA 1
ATOM 1433 C C . GLY A 1 185 ? 11.525 -2.908 -5.699 1.00 82.44 185 GLY A C 1
ATOM 1434 O O . GLY A 1 185 ? 12.464 -3.626 -6.010 1.00 82.44 185 GLY A O 1
ATOM 1435 N N . HIS A 1 186 ? 10.264 -3.334 -5.832 1.00 85.62 186 HIS A N 1
ATOM 1436 C CA . HIS A 1 186 ? 9.934 -4.653 -6.378 1.00 85.62 186 HIS A CA 1
ATOM 1437 C C . HIS A 1 186 ? 8.536 -4.698 -7.009 1.00 85.62 186 HIS A C 1
ATOM 1439 O O . HIS A 1 186 ? 7.560 -4.219 -6.421 1.00 85.62 186 HIS A O 1
ATOM 1445 N N . GLN A 1 187 ? 8.407 -5.360 -8.166 1.00 87.25 187 GLN A N 1
ATOM 1446 C CA . GLN A 1 187 ? 7.164 -5.376 -8.953 1.00 87.25 187 GLN A CA 1
ATOM 1447 C C . GLN A 1 187 ? 5.944 -5.892 -8.178 1.00 87.25 187 GLN A C 1
ATOM 1449 O O . GLN A 1 187 ? 4.865 -5.310 -8.235 1.00 87.25 187 GLN A O 1
ATOM 1454 N N . ASN A 1 188 ? 6.124 -6.942 -7.372 1.00 87.25 188 ASN A N 1
ATOM 1455 C CA . ASN A 1 188 ? 5.040 -7.522 -6.580 1.00 87.25 188 ASN A CA 1
ATOM 1456 C C . ASN A 1 188 ? 4.534 -6.568 -5.487 1.00 87.25 188 ASN A C 1
ATOM 1458 O O . ASN A 1 188 ? 3.354 -6.621 -5.152 1.00 87.25 188 ASN A O 1
ATOM 1462 N N . TYR A 1 189 ? 5.387 -5.692 -4.941 1.00 86.88 189 TYR A N 1
ATOM 1463 C CA . TYR A 1 189 ? 4.955 -4.720 -3.933 1.00 86.88 189 TYR A CA 1
ATOM 1464 C C . TYR A 1 189 ? 4.229 -3.550 -4.564 1.00 86.88 189 TYR A C 1
ATOM 1466 O O . TYR A 1 189 ? 3.199 -3.141 -4.040 1.00 86.88 189 TYR A O 1
ATOM 1474 N N . VAL A 1 190 ? 4.709 -3.061 -5.709 1.00 90.44 190 VAL A N 1
ATOM 1475 C CA . VAL A 1 190 ? 3.998 -2.037 -6.486 1.00 90.44 190 VAL A CA 1
ATOM 1476 C C . VAL A 1 190 ? 2.615 -2.552 -6.889 1.00 90.44 190 VAL A C 1
ATOM 1478 O O . VAL A 1 190 ? 1.614 -1.890 -6.622 1.00 90.44 190 VAL A O 1
ATOM 1481 N N . ALA A 1 191 ? 2.540 -3.771 -7.432 1.00 91.62 191 ALA A N 1
ATOM 1482 C CA . ALA A 1 191 ? 1.276 -4.408 -7.789 1.00 91.62 191 ALA A CA 1
ATOM 1483 C C . ALA A 1 191 ? 0.359 -4.597 -6.569 1.00 91.62 191 ALA A C 1
ATOM 1485 O O . ALA A 1 191 ? -0.801 -4.191 -6.600 1.00 91.62 191 ALA A O 1
ATOM 1486 N N . GLY A 1 192 ? 0.878 -5.161 -5.473 1.00 90.12 192 GLY A N 1
ATOM 1487 C CA . GLY A 1 192 ? 0.113 -5.378 -4.243 1.00 90.12 192 GLY A CA 1
ATOM 1488 C C . GLY A 1 192 ? -0.416 -4.081 -3.628 1.00 90.12 192 GLY A C 1
ATOM 1489 O O . GLY A 1 192 ? -1.572 -4.017 -3.215 1.00 90.12 192 GLY A O 1
ATOM 1490 N N . TYR A 1 193 ? 0.394 -3.022 -3.626 1.00 91.62 193 TYR A N 1
ATOM 1491 C CA . TYR A 1 193 ? -0.020 -1.696 -3.179 1.00 91.62 193 TYR A CA 1
ATOM 1492 C C . TYR A 1 193 ? -1.162 -1.136 -4.040 1.00 91.62 193 TYR A C 1
ATOM 1494 O O . TYR A 1 193 ? -2.164 -0.662 -3.504 1.00 91.62 193 TYR A O 1
ATOM 1502 N N . LEU A 1 194 ? -1.062 -1.248 -5.367 1.00 93.69 194 LEU A N 1
ATOM 1503 C CA . LEU A 1 194 ? -2.101 -0.780 -6.288 1.00 93.69 194 LEU A CA 1
ATOM 1504 C C . LEU A 1 194 ? -3.396 -1.587 -6.191 1.00 93.69 194 LEU A C 1
ATOM 1506 O O . LEU A 1 194 ? -4.470 -0.999 -6.299 1.00 93.69 194 LEU A O 1
ATOM 1510 N N . LEU A 1 195 ? -3.329 -2.893 -5.920 1.00 93.25 195 LEU A N 1
ATOM 1511 C CA . LEU A 1 195 ? -4.522 -3.714 -5.680 1.00 93.25 195 LEU A CA 1
ATOM 1512 C C . LEU A 1 195 ? -5.340 -3.222 -4.477 1.00 93.25 195 LEU A C 1
ATOM 1514 O O . LEU A 1 195 ? -6.561 -3.362 -4.470 1.00 93.25 195 LEU A O 1
ATOM 1518 N N . LEU A 1 196 ? -4.690 -2.605 -3.485 1.00 91.75 196 LEU A N 1
ATOM 1519 C CA . LEU A 1 196 ? -5.364 -1.964 -2.353 1.00 91.75 196 LEU A CA 1
ATOM 1520 C C . LEU A 1 196 ? -5.764 -0.511 -2.660 1.00 91.75 196 LEU A C 1
ATOM 1522 O O . LEU A 1 196 ? -6.831 -0.056 -2.246 1.00 91.75 196 LEU A O 1
ATOM 1526 N N . GLY A 1 197 ? -4.925 0.220 -3.397 1.00 95.69 197 GLY A N 1
ATOM 1527 C CA . GLY A 1 197 ? -5.142 1.626 -3.733 1.00 95.69 197 GLY A CA 1
ATOM 1528 C C . GLY A 1 197 ? -6.251 1.864 -4.764 1.00 95.69 197 GLY A C 1
ATOM 1529 O O . GLY A 1 197 ? -7.024 2.807 -4.622 1.00 95.69 197 GLY A O 1
ATOM 1530 N N . LEU A 1 198 ? -6.389 1.010 -5.782 1.00 96.62 198 LEU A N 1
ATOM 1531 C CA . LEU A 1 198 ? -7.371 1.184 -6.863 1.00 96.62 198 LEU A CA 1
ATOM 1532 C C . LEU A 1 198 ? -8.834 1.143 -6.377 1.00 96.62 198 LEU A C 1
ATOM 1534 O O . LEU A 1 198 ? -9.597 2.047 -6.742 1.00 96.62 198 LEU A O 1
ATOM 1538 N N . PRO A 1 199 ? -9.257 0.187 -5.522 1.00 96.31 199 PRO A N 1
ATOM 1539 C CA . PRO A 1 199 ? -10.589 0.227 -4.920 1.00 96.31 199 PRO A CA 1
ATOM 1540 C C . PRO A 1 199 ? -10.824 1.495 -4.095 1.00 96.31 199 PRO A C 1
ATOM 1542 O O . PRO A 1 199 ? -11.909 2.074 -4.146 1.00 96.31 199 PRO A O 1
ATOM 1545 N N . LEU A 1 200 ? -9.800 1.969 -3.375 1.00 96.12 200 LEU A N 1
ATOM 1546 C CA . LEU A 1 200 ? -9.880 3.208 -2.605 1.00 96.12 200 LEU A CA 1
ATOM 1547 C C . LEU A 1 200 ? -10.067 4.430 -3.517 1.00 96.12 200 LEU A C 1
ATOM 1549 O O . LEU A 1 200 ? -10.953 5.243 -3.259 1.00 96.12 200 LEU A O 1
ATOM 1553 N N . LEU A 1 201 ? -9.288 4.550 -4.596 1.00 97.81 201 LEU A N 1
ATOM 1554 C CA . LEU A 1 201 ? -9.451 5.618 -5.588 1.00 97.81 201 LEU A CA 1
ATOM 1555 C C . LEU A 1 201 ? -10.836 5.575 -6.236 1.00 97.81 201 LEU A C 1
ATOM 1557 O O . LEU A 1 201 ? -11.471 6.615 -6.384 1.00 97.81 201 LEU A O 1
ATOM 1561 N N . THR A 1 202 ? -11.336 4.378 -6.543 1.00 97.62 202 THR A N 1
ATOM 1562 C CA . THR A 1 202 ? -12.690 4.179 -7.076 1.00 97.62 202 THR A CA 1
ATOM 1563 C C . THR A 1 202 ? -13.741 4.685 -6.093 1.00 97.62 202 THR A C 1
ATOM 1565 O O . THR A 1 202 ? -14.595 5.489 -6.460 1.00 97.62 202 THR A O 1
ATOM 1568 N N . ALA A 1 203 ? -13.647 4.301 -4.818 1.00 96.19 203 ALA A N 1
ATOM 1569 C CA . ALA A 1 203 ? -14.557 4.788 -3.786 1.00 96.19 203 ALA A CA 1
ATOM 1570 C C . ALA A 1 203 ? -14.503 6.321 -3.649 1.00 96.19 203 ALA A C 1
ATOM 1572 O O . ALA A 1 203 ? -15.547 6.970 -3.574 1.00 96.19 203 ALA A O 1
ATOM 1573 N N . ARG A 1 204 ? -13.307 6.925 -3.672 1.00 96.50 204 ARG A N 1
ATOM 1574 C CA . ARG A 1 204 ? -13.147 8.389 -3.620 1.00 96.50 204 ARG A CA 1
ATOM 1575 C C . ARG A 1 204 ? -13.706 9.079 -4.867 1.00 96.50 204 ARG A C 1
ATOM 1577 O O . ARG A 1 204 ? -14.357 10.106 -4.721 1.00 96.50 204 ARG A O 1
ATOM 1584 N N . ALA A 1 205 ? -13.545 8.502 -6.058 1.00 97.12 205 ALA A N 1
ATOM 1585 C CA . ALA A 1 205 ? -14.122 9.015 -7.304 1.00 97.12 205 ALA A CA 1
ATOM 1586 C C . ALA A 1 205 ? -15.662 8.991 -7.317 1.00 97.12 205 ALA A C 1
ATOM 1588 O O . ALA A 1 205 ? -16.286 9.814 -7.985 1.00 97.12 205 ALA A O 1
ATOM 1589 N N . LEU A 1 206 ? -16.284 8.055 -6.593 1.00 97.19 206 LEU A N 1
ATOM 1590 C CA . LEU A 1 206 ? -17.742 7.977 -6.463 1.00 97.19 206 LEU A CA 1
ATOM 1591 C C . LEU A 1 206 ? -18.301 8.968 -5.429 1.00 97.19 206 LEU A C 1
ATOM 1593 O O . LEU A 1 206 ? -19.425 9.450 -5.583 1.00 97.19 206 LEU A O 1
ATOM 1597 N N . ILE A 1 207 ? -17.532 9.256 -4.375 1.00 95.81 207 ILE A N 1
ATOM 1598 C CA . ILE A 1 207 ? -17.956 10.105 -3.251 1.00 95.81 207 ILE A CA 1
ATOM 1599 C C . ILE A 1 207 ? -17.656 11.585 -3.515 1.00 95.81 207 ILE A C 1
ATOM 1601 O O . ILE A 1 207 ? -18.530 12.434 -3.327 1.00 95.81 207 ILE A O 1
ATOM 1605 N N . ASP A 1 208 ? -16.430 11.901 -3.929 1.00 95.19 208 ASP A N 1
ATOM 1606 C CA . ASP A 1 208 ? -15.988 13.278 -4.130 1.00 95.19 208 ASP A CA 1
ATOM 1607 C C . ASP A 1 208 ? -16.497 13.840 -5.464 1.00 95.19 208 ASP A C 1
ATOM 1609 O O . ASP A 1 208 ? -16.869 13.106 -6.381 1.00 95.19 208 ASP A O 1
ATOM 1613 N N . ARG A 1 209 ? -16.515 15.172 -5.588 1.00 95.12 209 ARG A N 1
ATOM 1614 C CA . ARG A 1 209 ? -17.034 15.888 -6.764 1.00 95.12 209 ARG A CA 1
ATOM 1615 C C . ARG A 1 209 ? -16.048 16.945 -7.257 1.00 95.12 209 ARG A C 1
ATOM 1617 O O . ARG A 1 209 ? -15.151 17.367 -6.529 1.00 95.12 209 ARG A O 1
ATOM 1624 N N . GLY A 1 210 ? -16.234 17.393 -8.498 1.00 96.19 210 GLY A N 1
ATOM 1625 C CA . GLY A 1 210 ? -15.409 18.436 -9.112 1.00 96.19 210 GLY A CA 1
ATOM 1626 C C . GLY A 1 210 ? -13.997 17.949 -9.443 1.00 96.19 210 GLY A C 1
ATOM 1627 O O . GLY A 1 210 ? -13.805 16.804 -9.839 1.00 96.19 210 GLY A O 1
ATOM 1628 N N . TRP A 1 211 ? -12.992 18.810 -9.274 1.00 97.44 211 TRP A N 1
ATOM 1629 C CA . TRP A 1 211 ? -11.617 18.511 -9.695 1.00 97.44 211 TRP A CA 1
ATOM 1630 C C . TRP A 1 211 ? -10.999 17.301 -8.973 1.00 97.44 211 TRP A C 1
ATOM 1632 O O . TRP A 1 211 ? -10.216 16.571 -9.574 1.00 97.44 211 TRP A O 1
ATOM 1642 N N . GLN A 1 212 ? -11.376 17.047 -7.713 1.00 96.75 212 GLN A N 1
ATOM 1643 C CA . GLN A 1 212 ? -10.883 15.887 -6.959 1.00 96.75 212 GLN A CA 1
ATOM 1644 C C . GLN A 1 212 ? -11.345 14.574 -7.590 1.00 96.75 212 GLN A C 1
ATOM 1646 O O . GLN A 1 212 ? -10.549 13.654 -7.736 1.00 96.75 212 GLN A O 1
ATOM 1651 N N . GLN A 1 213 ? -12.600 14.516 -8.043 1.00 97.25 213 GLN A N 1
ATOM 1652 C CA . GLN A 1 213 ? -13.124 13.360 -8.765 1.00 97.25 213 GLN A CA 1
ATOM 1653 C C . GLN A 1 213 ? -12.295 13.069 -10.019 1.00 97.25 213 GLN A C 1
ATOM 1655 O O . GLN A 1 213 ? -11.920 11.922 -10.254 1.00 97.25 213 GLN A O 1
ATOM 1660 N N . THR A 1 214 ? -11.955 14.107 -10.787 1.00 97.81 214 THR A N 1
ATOM 1661 C CA . THR A 1 214 ? -11.098 13.973 -11.971 1.00 97.81 214 THR A CA 1
ATOM 1662 C C . THR A 1 214 ? -9.718 13.432 -11.609 1.00 97.81 214 THR A C 1
ATOM 1664 O O . THR A 1 214 ? -9.217 12.550 -12.300 1.00 97.81 214 THR A O 1
ATOM 1667 N N . VAL A 1 215 ? -9.119 13.900 -10.509 1.00 98.12 215 VAL A N 1
ATOM 1668 C CA . VAL A 1 215 ? -7.827 13.385 -10.031 1.00 98.12 215 VAL A CA 1
ATOM 1669 C C . VAL A 1 215 ? -7.916 11.905 -9.664 1.00 98.12 215 VAL A C 1
ATOM 1671 O O . VAL A 1 215 ? -7.021 11.142 -10.016 1.00 98.12 215 VAL A O 1
ATOM 1674 N N . TRP A 1 216 ? -8.992 11.469 -9.010 1.00 98.00 216 TRP A N 1
ATOM 1675 C CA . TRP A 1 216 ? -9.181 10.057 -8.671 1.00 98.00 216 TRP A CA 1
ATOM 1676 C C . TRP A 1 216 ? -9.368 9.181 -9.904 1.00 98.00 216 TRP A C 1
ATOM 1678 O O . TRP A 1 216 ? -8.735 8.132 -9.995 1.00 98.00 216 TRP A O 1
ATOM 1688 N N . LEU A 1 217 ? -10.160 9.629 -10.880 1.00 98.12 217 LEU A N 1
ATOM 1689 C CA . LEU A 1 217 ? -10.333 8.925 -12.153 1.00 98.12 217 LEU A CA 1
ATOM 1690 C C . LEU A 1 217 ? -9.015 8.830 -12.934 1.00 98.12 217 LEU A C 1
ATOM 1692 O O . LEU A 1 217 ? -8.662 7.755 -13.418 1.00 98.12 217 LEU A O 1
ATOM 1696 N N . ALA A 1 218 ? -8.251 9.923 -12.998 1.00 98.06 218 ALA A N 1
ATOM 1697 C CA . ALA A 1 218 ? -6.916 9.919 -13.589 1.00 98.06 218 ALA A CA 1
ATOM 1698 C C . ALA A 1 218 ? -5.970 8.975 -12.829 1.00 98.06 218 ALA A C 1
ATOM 1700 O O . ALA A 1 218 ? -5.223 8.220 -13.445 1.00 98.06 218 ALA A O 1
ATOM 1701 N N . GLY A 1 219 ? -6.050 8.960 -11.497 1.00 97.81 219 GLY A N 1
ATOM 1702 C CA . GLY A 1 219 ? -5.306 8.052 -10.629 1.00 97.81 219 GLY A CA 1
ATOM 1703 C C . GLY A 1 219 ? -5.622 6.575 -10.874 1.00 97.81 219 GLY A C 1
ATOM 1704 O O . GLY A 1 219 ? -4.715 5.751 -10.826 1.00 97.81 219 GLY A O 1
ATOM 1705 N N . ILE A 1 220 ? -6.876 6.232 -11.184 1.00 98.12 220 ILE A N 1
ATOM 1706 C CA . ILE A 1 220 ? -7.269 4.866 -11.565 1.00 98.12 220 ILE A CA 1
ATOM 1707 C C . ILE A 1 220 ? -6.603 4.474 -12.885 1.00 98.12 220 ILE A C 1
ATOM 1709 O O . ILE A 1 220 ? -5.988 3.412 -12.962 1.00 98.12 220 ILE A O 1
ATOM 1713 N N . GLY A 1 221 ? -6.679 5.338 -13.905 1.00 97.31 221 GLY A N 1
ATOM 1714 C CA . GLY A 1 221 ? -6.019 5.096 -15.192 1.00 97.31 221 GLY A CA 1
ATOM 1715 C C . GLY A 1 221 ? -4.505 4.942 -15.042 1.00 97.31 221 GLY A C 1
ATOM 1716 O O . GLY A 1 221 ? -3.914 3.996 -15.557 1.00 97.31 221 GLY A O 1
ATOM 1717 N N . LEU A 1 222 ? -3.889 5.821 -14.253 1.00 97.19 222 LEU A N 1
ATOM 1718 C CA . LEU A 1 222 ? -2.473 5.758 -13.907 1.00 97.19 222 LEU A CA 1
ATOM 1719 C C . LEU A 1 222 ? -2.111 4.452 -13.191 1.00 97.19 222 LEU A C 1
ATOM 1721 O O . LEU A 1 222 ? -1.148 3.789 -13.565 1.00 97.19 222 LEU A O 1
ATOM 1725 N N . GLY A 1 223 ? -2.894 4.055 -12.188 1.00 95.19 223 GLY A N 1
ATOM 1726 C CA . GLY A 1 223 ? -2.685 2.808 -11.461 1.00 95.19 223 GLY A CA 1
ATOM 1727 C C . GLY A 1 223 ? -2.830 1.576 -12.355 1.00 95.19 223 GLY A C 1
ATOM 1728 O O . GLY A 1 223 ? -2.058 0.638 -12.200 1.00 95.19 223 GLY A O 1
ATOM 1729 N N . ALA A 1 224 ? -3.745 1.586 -13.329 1.00 94.62 224 ALA A N 1
ATOM 1730 C CA . ALA A 1 224 ? -3.877 0.506 -14.308 1.00 94.62 224 ALA A CA 1
ATOM 1731 C C . ALA A 1 224 ? -2.639 0.392 -15.214 1.00 94.62 224 ALA A C 1
ATOM 1733 O O . ALA A 1 224 ? -2.135 -0.711 -15.420 1.00 94.62 224 ALA A O 1
ATOM 1734 N N . VAL A 1 225 ? -2.109 1.523 -15.696 1.00 93.25 225 VAL A N 1
ATOM 1735 C CA . VAL A 1 225 ? -0.855 1.556 -16.470 1.00 93.25 225 VAL A CA 1
ATOM 1736 C C . VAL A 1 225 ? 0.303 1.009 -15.640 1.00 93.25 225 VAL A C 1
ATOM 1738 O O . VAL A 1 225 ? 1.032 0.134 -16.103 1.00 93.25 225 VAL A O 1
ATOM 1741 N N . VAL A 1 226 ? 0.456 1.471 -14.397 1.00 94.00 226 VAL A N 1
ATOM 1742 C CA . VAL A 1 226 ? 1.536 0.992 -13.526 1.00 94.00 226 VAL A CA 1
ATOM 1743 C C . VAL A 1 226 ? 1.386 -0.504 -13.262 1.00 94.00 226 VAL A C 1
ATOM 1745 O O . VAL A 1 226 ? 2.354 -1.240 -13.442 1.00 94.00 226 VAL A O 1
ATOM 1748 N N . LEU A 1 227 ? 0.183 -0.974 -12.918 1.00 91.88 227 LEU A N 1
ATOM 1749 C CA . LEU A 1 227 ? -0.091 -2.389 -12.674 1.00 91.88 227 LEU A CA 1
ATOM 1750 C C . LEU A 1 227 ? 0.286 -3.248 -13.887 1.00 91.88 227 LEU A C 1
ATOM 1752 O O . LEU A 1 227 ? 0.972 -4.253 -13.716 1.00 91.88 227 LEU A O 1
ATOM 1756 N N . PHE A 1 228 ? -0.072 -2.814 -15.098 1.00 88.94 228 PHE A N 1
ATOM 1757 C CA . PHE A 1 228 ? 0.323 -3.479 -16.340 1.00 88.94 228 PHE A CA 1
ATOM 1758 C C . PHE A 1 228 ? 1.851 -3.573 -16.476 1.00 88.94 228 PHE A C 1
ATOM 1760 O O . PHE A 1 228 ? 2.388 -4.657 -16.686 1.00 88.94 228 PHE A O 1
ATOM 1767 N N . THR A 1 229 ? 2.572 -2.468 -16.257 1.00 89.56 229 THR A N 1
ATOM 1768 C CA . THR A 1 229 ? 4.045 -2.448 -16.364 1.00 89.56 229 THR A CA 1
ATOM 1769 C C . THR A 1 229 ? 4.765 -3.272 -15.293 1.00 89.56 229 THR A C 1
ATOM 1771 O O . THR A 1 229 ? 5.944 -3.581 -15.454 1.00 89.56 229 THR A O 1
ATOM 1774 N N . THR A 1 230 ? 4.094 -3.656 -14.198 1.00 87.62 230 THR A N 1
ATOM 1775 C CA . THR A 1 230 ? 4.709 -4.536 -13.191 1.00 87.62 230 THR A CA 1
ATOM 1776 C C . THR A 1 230 ? 4.893 -5.971 -13.690 1.00 87.62 230 THR A C 1
ATOM 1778 O O . THR A 1 230 ? 5.781 -6.651 -13.178 1.00 87.62 230 THR A O 1
ATOM 1781 N N . SER A 1 231 ? 4.065 -6.445 -14.641 1.00 79.69 231 SER A N 1
ATOM 1782 C CA . SER A 1 231 ? 3.997 -7.857 -15.077 1.00 79.69 231 SER A CA 1
ATOM 1783 C C . SER A 1 231 ? 4.196 -8.825 -13.903 1.00 79.69 231 SER A C 1
ATOM 1785 O O . SER A 1 231 ? 5.073 -9.685 -13.894 1.00 79.69 231 SER A O 1
ATOM 1787 N N . SER A 1 232 ? 3.493 -8.590 -12.793 1.00 66.44 232 SER A N 1
ATOM 1788 C CA . SER A 1 232 ? 3.590 -9.458 -11.619 1.00 66.44 232 SER A CA 1
ATOM 1789 C C . SER A 1 232 ? 3.043 -10.844 -11.969 1.00 66.44 232 SER A C 1
ATOM 1791 O O . SER A 1 232 ? 2.021 -10.937 -12.636 1.00 66.44 232 SER A O 1
ATOM 1793 N N . ARG A 1 233 ? 3.634 -11.926 -11.439 1.00 57.75 233 ARG A N 1
ATOM 1794 C CA . ARG A 1 233 ? 3.149 -13.311 -11.663 1.00 57.75 233 ARG A CA 1
ATOM 1795 C C . ARG A 1 233 ? 1.680 -13.530 -11.257 1.00 57.75 233 ARG A C 1
ATOM 1797 O O . ARG A 1 233 ? 1.080 -14.517 -11.657 1.00 57.75 233 ARG A O 1
ATOM 1804 N N . GLY A 1 234 ? 1.114 -12.645 -10.429 1.00 46.97 234 GLY A N 1
ATOM 1805 C CA . GLY A 1 234 ? -0.311 -12.636 -10.064 1.00 46.97 234 GLY A CA 1
ATOM 1806 C C . GLY A 1 234 ? -1.186 -11.664 -10.873 1.00 46.97 234 GLY A C 1
ATOM 1807 O O . GLY A 1 234 ? -2.388 -11.615 -10.642 1.00 46.97 234 GLY A O 1
ATOM 1808 N N . GLY A 1 235 ? -0.593 -10.869 -11.766 1.00 42.94 235 GLY A N 1
ATOM 1809 C CA . GLY A 1 235 ? -1.252 -9.920 -12.671 1.00 42.94 235 GLY A CA 1
ATOM 1810 C C . GLY A 1 235 ? -1.043 -10.235 -14.156 1.00 42.94 235 GLY A C 1
ATOM 1811 O O . GLY A 1 235 ? -1.618 -9.547 -14.997 1.00 42.94 235 GLY A O 1
ATOM 1812 N N . ASP A 1 236 ? -0.255 -11.264 -14.481 1.00 45.50 236 ASP A N 1
ATOM 1813 C CA . ASP A 1 236 ? -0.129 -11.774 -15.840 1.00 45.50 236 ASP A CA 1
ATOM 1814 C C . ASP A 1 236 ? -1.501 -12.308 -16.280 1.00 45.50 236 ASP A C 1
ATOM 1816 O O . ASP A 1 236 ? -1.983 -13.349 -15.823 1.00 45.50 236 ASP A O 1
ATOM 1820 N N . TRP A 1 237 ? -2.164 -11.561 -17.166 1.00 44.16 237 TRP A N 1
ATOM 1821 C CA . TRP A 1 237 ? -3.215 -12.126 -18.001 1.00 44.16 237 TRP A CA 1
ATOM 1822 C C . TRP A 1 237 ? -2.584 -13.313 -18.731 1.00 44.16 237 TRP A C 1
ATOM 1824 O O . TRP A 1 237 ? -1.504 -13.124 -19.296 1.00 44.16 237 TRP A O 1
ATOM 1834 N N . PRO A 1 238 ? -3.176 -14.520 -18.710 1.00 41.50 238 PRO A N 1
ATOM 1835 C CA . PRO A 1 238 ? -2.574 -15.665 -19.369 1.00 41.50 238 PRO A CA 1
ATOM 1836 C C . PRO A 1 238 ? -2.493 -15.348 -20.860 1.00 41.50 238 PRO A C 1
ATOM 1838 O O . PRO A 1 238 ? -3.483 -15.437 -21.590 1.00 41.50 238 PRO A O 1
ATOM 1841 N N . LEU A 1 239 ? -1.315 -14.927 -21.317 1.00 44.56 239 LEU A N 1
ATOM 1842 C CA . LEU A 1 239 ? -1.017 -14.973 -22.728 1.00 44.56 239 LEU A CA 1
ATOM 1843 C C . LEU A 1 239 ? -0.985 -16.455 -23.108 1.00 44.56 239 LEU A C 1
ATOM 1845 O O . LEU A 1 239 ? -0.516 -17.286 -22.324 1.00 44.56 239 LEU A O 1
ATOM 1849 N N . PRO A 1 240 ? -1.542 -16.813 -24.271 1.00 39.97 240 PRO A N 1
ATOM 1850 C CA . PRO A 1 240 ? -1.611 -18.200 -24.677 1.00 39.97 240 PRO A CA 1
ATOM 1851 C C . PRO A 1 240 ? -0.224 -18.868 -24.694 1.00 39.97 240 PRO A C 1
ATOM 1853 O O . PRO A 1 240 ? 0.775 -18.200 -24.973 1.00 39.97 240 PRO A O 1
ATOM 1856 N N . PRO A 1 241 ? -0.154 -20.191 -24.467 1.00 46.69 241 PRO A N 1
ATOM 1857 C CA . PRO A 1 241 ? 1.085 -20.936 -24.212 1.00 46.69 241 PRO A CA 1
ATOM 1858 C C . PRO A 1 241 ? 2.088 -20.995 -25.378 1.00 46.69 241 PRO A C 1
ATOM 1860 O O . PRO A 1 241 ? 3.098 -21.676 -25.277 1.00 46.69 241 PRO A O 1
ATOM 1863 N N . TRP A 1 242 ? 1.849 -20.296 -26.487 1.00 46.69 242 TRP A N 1
ATOM 1864 C CA . TRP A 1 242 ? 2.770 -20.222 -27.625 1.00 46.69 242 TRP A CA 1
ATOM 1865 C C . TRP A 1 242 ? 3.748 -19.035 -27.567 1.00 46.69 242 TRP A C 1
ATOM 1867 O O . TRP A 1 242 ? 4.417 -18.754 -28.559 1.00 46.69 242 TRP A O 1
ATOM 1877 N N . TYR A 1 243 ? 3.842 -18.342 -26.426 1.00 41.66 243 TYR A N 1
ATOM 1878 C CA . TYR A 1 243 ? 4.814 -17.261 -26.192 1.00 41.66 243 TYR A CA 1
ATOM 1879 C C . TYR A 1 243 ? 5.985 -17.621 -25.258 1.00 41.66 243 TYR A C 1
ATOM 1881 O O . TYR A 1 243 ? 6.813 -16.752 -24.993 1.00 41.66 243 TYR A O 1
ATOM 1889 N N . SER A 1 244 ? 6.094 -18.873 -24.798 1.00 39.53 244 SER A N 1
ATOM 1890 C CA . SER A 1 244 ? 7.260 -19.389 -24.055 1.00 39.53 244 SER A CA 1
ATOM 1891 C C . SER A 1 244 ? 8.241 -20.121 -24.964 1.00 39.53 244 SER A C 1
ATOM 1893 O O . SER A 1 244 ? 7.778 -21.082 -25.620 1.00 39.53 244 SER A O 1
#

Sequence (244 aa):
MVTGKLLVWLGLLVYGIFTLWPDSSVLQVSFPWVLIWQAGMLCLVIAAVLNAWRVGQPFYRLGGLADVSALLTLVAAALATGFSPFPHHSLGYAIHLWGWVIVLYLARNAMGADPRAMSRLHSLLAWLTVLSGLLSVLLYGGAILLPTLSAQNQVNAFLAEGDRLSLRWLFDFNEIQNRNGVPLGHQNYVAGYLLLGLPLLTARALIDRGWQQTVWLAGIGLGAVVLFTTSSRGGDWPLPPWYS

Radius of gyration: 22.24 Å; Cα contacts (8 Å, |Δi|>4): 212; chains: 1; bounding box: 43×48×75 Å

Solvent-accessible surface area (backbone atoms only — not comparable to full-atom values): 13263 Å² total; per-residue (Å²): 143,60,85,46,60,58,29,40,53,50,14,50,49,46,50,49,50,49,61,72,38,80,54,28,75,60,41,54,73,31,90,71,45,26,58,56,48,51,49,16,52,46,27,34,42,52,28,31,51,60,58,69,67,39,84,92,62,84,86,49,73,83,49,85,65,52,50,54,51,50,52,51,50,51,50,51,35,53,50,52,22,76,70,38,98,50,39,71,64,38,44,54,54,34,52,52,54,50,45,52,56,43,44,52,44,36,54,44,40,73,42,55,91,45,67,64,52,53,53,49,50,53,52,50,52,37,51,50,42,38,51,48,35,53,49,16,52,53,49,35,41,66,72,42,51,50,53,53,52,52,54,47,53,52,52,51,54,60,37,69,77,60,88,56,72,92,76,72,80,84,82,43,60,85,40,73,84,66,26,34,18,46,77,62,56,32,23,61,54,35,37,53,50,43,68,59,34,45,61,49,23,52,54,45,35,72,71,45,67,69,72,60,18,53,51,25,52,51,32,42,56,43,40,52,53,50,43,59,45,12,49,25,93,91,66,56,71,85,70,68,86,86,79,117

Secondary structure (DSSP, 8-state):
--TTHHHHHHHHHHHHHHHHSTTHHHHHHSTTHHHHHHHHHHHHHHHHHHHHT-TTPPPPP--TTHHHHHHHHHHHHHHHHHT-SSHHHHHHHHHHHHHHHHHHHHHHHHHTT-HHHHHHHHHHHHHHHHHHHHHHHHHHIIIIIHHHHHHHHHHHHHHHTTT------S--TTSGGGS--TTTTSHHHHHHHHHHHHHHHHHHHHH--THHHHHHHHHHHHHHHHHHHH--TTT-----GGG-

pLDDT: mean 85.54, std 14.14, range [39.53, 98.12]

Foldseek 3Di:
DPDLPVLLVLLVVLVVCLQQDAPSVCQCPDPPSVVSNVSSLVSLLVSLVVLVPDPPQDQDDPDDCVNVVLVVLLVVLVVCLVPPPCNVVSVVVSVVSNSVSSNSSSQRSVCPPDPVSVVVVLVVLLVVLLVQLVQLCVCLVPPAVVVQVVVVVVVQVVVVVPPDDPDDDPQDLVPLSQARQPDRNALVVLLVSLVVNLVSLVVQLVVDDDPSVVSSVVSNVSSVVNNVRRCDPVSDPDDDPPPD